Protein AF-A0A950AGM3-F1 (afdb_monomer_lite)

Secondary structure (DSSP, 8-state):
---HHHHHHHHHHHHHHHHTTT-EEEEE-SS-TTBEETHHHHHHHHHHHSTTSS-HHHHHB-SSPPPP-HHHHHHHHHHHTT-TTS----TTT-GGGSTT-EEESS--TT-EEEE--SSPEEEEEEEEETTEEEEEESS-GGGB-EEEEEEEEGGG-TTEEEESS--S-EEEEEEETTEEEEEEE-TTSEEEEEESSSSSPPEEEEEEEE-SSEEEEEEPPEE-TTS-EE--EEEEEESSP-SSSEEEEETTTTEEEEEEE--

Foldseek 3Di:
DDFPVQLLVQLLVLLVVQQPQQFQQLAAPPVGSQFGNVLVVQCLLCCQAPNPPDDSNLSTGNDDDDPQCQQSSLSSSSVRSPLVVWAHDDPPPGPCPIPLKDFDPDDARSKWQWAPDVVIFIFGFNHDDPQFTFTFTALDVSRGTDDSDDRDGLVRSVVHIIDSFDDPAAWKFKDWPPATWIKHADPVQKIKIWGPPDPVIDIFIWGWDCPSAWIKIKTQWDADPVRDIDHIWIKTWGPRADQFQTWIATPPVRTIMTMHGDD

Sequence (263 aa):
MASENWIRASIVSSALFETSKGVAASLPDPADPTKRKGWQRLLEYFHLAAPGLWSDDDITRFRGNIPDWCGIFALWTIKTGGVSWTGTWRMSRGIAAVSGMIPTTSPQPGDVACVAEDPQHMALVYAVTGNSILTIDGNSTNGGVTGPNGPKARTSFTAGFYTAFLSPVGTWNVQVGPWTWIYTFHKDGTAKWTDIRQPPTQSGGGKWDNTGDFLEISWDSWTDVRGDKHPGSQEQWDLPLKFSGQQGTLIGQGRIITASKLR

Radius of gyration: 22.31 Å; chains: 1; bounding box: 54×34×69 Å

pLDDT: mean 92.81, std 6.09, range [58.81, 98.62]

Structure (mmCIF, N/CA/C/O backbone):
data_AF-A0A950AGM3-F1
#
_entry.id   AF-A0A950AGM3-F1
#
loop_
_atom_site.group_PDB
_atom_site.id
_atom_site.type_symbol
_atom_site.label_atom_id
_atom_site.label_alt_id
_atom_site.label_comp_id
_atom_site.label_asym_id
_atom_site.label_entity_id
_atom_site.label_seq_id
_atom_site.pdbx_PDB_ins_code
_atom_site.Cartn_x
_atom_site.Cartn_y
_atom_site.Cartn_z
_atom_site.occupancy
_atom_site.B_iso_or_equiv
_atom_site.auth_seq_id
_atom_site.auth_comp_id
_atom_site.auth_asym_id
_atom_site.auth_atom_id
_atom_site.pdbx_PDB_model_num
ATOM 1 N N . MET A 1 1 ? 1.914 -13.220 12.715 1.00 58.81 1 MET A N 1
ATOM 2 C CA . MET A 1 1 ? 1.842 -12.570 11.386 1.00 58.81 1 MET A CA 1
ATOM 3 C C . MET A 1 1 ? 3.006 -11.602 11.269 1.00 58.81 1 MET A C 1
ATOM 5 O O . MET A 1 1 ? 3.576 -11.268 12.299 1.00 58.81 1 MET A O 1
ATOM 9 N N . ALA A 1 2 ? 3.416 -11.224 10.059 1.00 68.00 2 ALA A N 1
ATOM 10 C CA . ALA A 1 2 ? 4.461 -10.216 9.911 1.00 68.00 2 ALA A CA 1
ATOM 11 C C . ALA A 1 2 ? 3.907 -8.820 10.229 1.00 68.00 2 ALA A C 1
ATOM 13 O O . ALA A 1 2 ? 2.783 -8.513 9.838 1.00 68.00 2 ALA A O 1
ATOM 14 N N . SER A 1 3 ? 4.694 -8.000 10.922 1.00 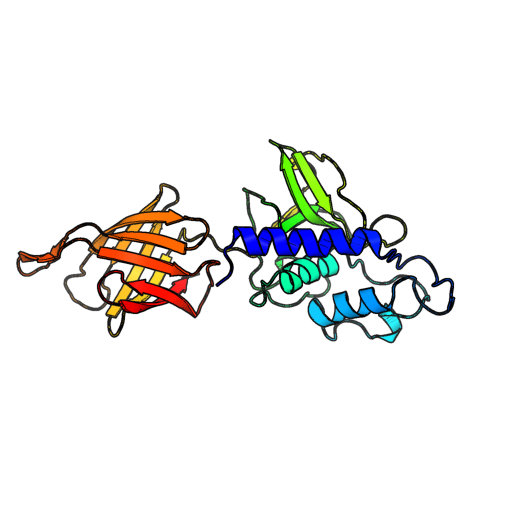81.81 3 SER A N 1
ATOM 15 C CA . SER A 1 3 ? 4.329 -6.631 11.294 1.00 81.81 3 SER A CA 1
ATOM 16 C C . SER A 1 3 ? 4.240 -5.707 10.079 1.00 81.81 3 SER A C 1
ATOM 18 O O . SER A 1 3 ? 4.833 -5.988 9.032 1.00 81.81 3 SER A O 1
ATOM 20 N N . GLU A 1 4 ? 3.538 -4.574 10.196 1.00 86.00 4 GLU A N 1
ATOM 21 C CA . GLU A 1 4 ? 3.445 -3.603 9.092 1.00 86.00 4 GLU A CA 1
ATOM 22 C C . GLU A 1 4 ? 4.839 -3.127 8.655 1.00 86.00 4 GLU A C 1
ATOM 24 O O . GLU A 1 4 ? 5.133 -3.069 7.460 1.00 86.00 4 GLU A O 1
ATOM 29 N N . ASN A 1 5 ? 5.726 -2.869 9.617 1.00 87.44 5 ASN A N 1
ATOM 30 C CA . ASN A 1 5 ? 7.105 -2.462 9.349 1.00 87.44 5 ASN A CA 1
ATOM 31 C C . ASN A 1 5 ? 7.879 -3.526 8.564 1.00 87.44 5 ASN A C 1
ATOM 33 O O . ASN A 1 5 ? 8.612 -3.189 7.632 1.00 87.44 5 ASN A O 1
ATOM 37 N N . TRP A 1 6 ? 7.691 -4.808 8.895 1.00 90.38 6 TRP A N 1
ATOM 38 C CA . TRP A 1 6 ? 8.305 -5.901 8.145 1.00 90.38 6 TRP A CA 1
ATOM 39 C C . TRP A 1 6 ? 7.767 -5.976 6.714 1.00 90.38 6 TRP A C 1
ATOM 41 O O . TRP A 1 6 ? 8.548 -6.112 5.776 1.00 90.38 6 TRP A O 1
ATOM 51 N N . ILE A 1 7 ? 6.452 -5.822 6.525 1.00 92.44 7 ILE A N 1
ATOM 52 C CA . ILE A 1 7 ? 5.827 -5.830 5.193 1.00 92.44 7 ILE A CA 1
ATOM 53 C C . ILE A 1 7 ? 6.365 -4.665 4.360 1.00 92.44 7 ILE A C 1
ATOM 55 O O . ILE A 1 7 ? 6.822 -4.875 3.241 1.00 92.44 7 ILE A O 1
ATOM 59 N N . ARG A 1 8 ? 6.400 -3.444 4.907 1.00 95.50 8 ARG A N 1
ATOM 60 C CA . ARG A 1 8 ? 6.979 -2.270 4.230 1.00 95.50 8 ARG A CA 1
ATOM 61 C C . ARG A 1 8 ? 8.437 -2.494 3.837 1.00 95.50 8 ARG A C 1
ATOM 63 O O . ARG A 1 8 ? 8.811 -2.217 2.698 1.00 95.50 8 ARG A O 1
ATOM 70 N N . ALA A 1 9 ? 9.244 -3.041 4.746 1.00 95.94 9 ALA A N 1
ATOM 71 C CA . ALA A 1 9 ? 10.630 -3.395 4.459 1.00 95.94 9 ALA A CA 1
ATOM 72 C C . ALA A 1 9 ? 10.729 -4.451 3.346 1.00 95.94 9 ALA A C 1
ATOM 74 O O . ALA A 1 9 ? 11.577 -4.326 2.465 1.00 95.94 9 ALA A O 1
ATOM 75 N N . SER A 1 10 ? 9.833 -5.443 3.334 1.00 97.44 10 SER A N 1
ATOM 76 C CA . SER A 1 10 ? 9.764 -6.454 2.278 1.00 97.44 10 SER A CA 1
ATOM 77 C C . SER A 1 10 ? 9.403 -5.842 0.923 1.00 97.44 10 SER A C 1
ATOM 79 O O . SER A 1 10 ? 10.062 -6.158 -0.062 1.00 97.44 10 SER A O 1
ATOM 81 N N . ILE A 1 11 ? 8.422 -4.932 0.862 1.00 98.38 11 ILE A N 1
ATOM 82 C CA . ILE A 1 11 ? 8.046 -4.209 -0.368 1.00 98.38 11 ILE A CA 1
ATOM 83 C C . ILE A 1 11 ? 9.261 -3.462 -0.936 1.00 98.38 11 ILE A C 1
ATOM 85 O O . ILE A 1 11 ? 9.586 -3.585 -2.119 1.00 98.38 11 ILE A O 1
ATOM 89 N N . VAL A 1 12 ? 9.957 -2.707 -0.081 1.00 98.38 12 VAL A N 1
ATOM 90 C CA . VAL A 1 12 ? 11.151 -1.946 -0.469 1.00 98.38 12 VAL A CA 1
ATOM 91 C C . VAL A 1 12 ? 12.290 -2.870 -0.900 1.00 98.38 12 VAL A C 1
ATOM 93 O O . VAL A 1 12 ? 12.945 -2.604 -1.908 1.00 98.38 12 VAL A O 1
ATOM 96 N N . SER A 1 13 ? 12.513 -3.970 -0.180 1.00 98.12 13 SER A N 1
ATOM 97 C CA . SER A 1 13 ? 13.549 -4.953 -0.500 1.00 98.12 13 SER A CA 1
ATOM 98 C C . SER A 1 13 ? 13.306 -5.615 -1.858 1.00 98.12 13 SER A C 1
ATOM 100 O O . SER A 1 13 ? 14.235 -5.696 -2.662 1.00 98.12 13 SER A O 1
ATOM 102 N N . SER A 1 14 ? 12.062 -6.004 -2.164 1.00 98.00 14 SER A N 1
ATOM 103 C CA . SER A 1 14 ? 11.696 -6.545 -3.477 1.00 98.00 14 SER A CA 1
ATOM 104 C C . SER A 1 14 ? 11.981 -5.546 -4.598 1.00 98.00 14 SER A C 1
ATOM 106 O O . SER A 1 14 ? 12.544 -5.919 -5.621 1.00 98.00 14 SER A O 1
ATOM 108 N N . ALA A 1 15 ? 11.663 -4.266 -4.397 1.00 98.19 15 ALA A N 1
ATOM 109 C CA . ALA A 1 15 ? 11.935 -3.227 -5.387 1.00 98.19 15 ALA A CA 1
ATOM 110 C C . ALA A 1 15 ? 13.436 -2.989 -5.600 1.00 98.19 15 ALA A C 1
ATOM 112 O O . ALA A 1 15 ? 13.895 -2.901 -6.738 1.00 98.19 15 ALA A O 1
ATOM 113 N N . LEU A 1 16 ? 14.206 -2.911 -4.509 1.00 98.00 16 LEU A N 1
ATOM 114 C CA . LEU A 1 16 ? 15.660 -2.757 -4.559 1.00 98.00 16 LEU A CA 1
ATOM 115 C C . LEU A 1 16 ? 16.328 -3.927 -5.273 1.00 98.00 16 LEU A C 1
ATOM 117 O O . LEU A 1 16 ? 17.263 -3.723 -6.038 1.00 98.00 16 LEU A O 1
ATOM 121 N N . PHE A 1 17 ? 15.859 -5.149 -5.039 1.00 97.56 17 PHE A N 1
ATOM 122 C CA . PHE A 1 17 ? 16.412 -6.327 -5.693 1.00 97.56 17 PHE A CA 1
ATOM 123 C C . PHE A 1 17 ? 16.311 -6.232 -7.222 1.00 97.56 17 PHE A C 1
ATOM 125 O O . PHE A 1 17 ? 17.262 -6.598 -7.919 1.00 97.56 17 PHE A O 1
ATOM 132 N N . GLU A 1 18 ? 15.218 -5.670 -7.747 1.00 97.62 18 GLU A N 1
ATOM 133 C CA . GLU A 1 18 ? 15.009 -5.515 -9.190 1.00 97.62 18 GLU A CA 1
ATOM 134 C C . GLU A 1 18 ? 15.931 -4.491 -9.857 1.00 97.62 18 GLU A C 1
ATOM 136 O O . GLU A 1 18 ? 16.227 -4.638 -11.045 1.00 97.62 18 GLU A O 1
ATOM 141 N N . THR A 1 19 ? 16.475 -3.514 -9.121 1.00 96.88 19 THR A N 1
ATOM 142 C CA . THR A 1 19 ? 17.440 -2.552 -9.695 1.00 96.88 19 THR A CA 1
ATOM 143 C C . THR A 1 19 ? 18.711 -3.256 -10.190 1.00 96.88 19 THR A C 1
ATOM 145 O O . THR A 1 19 ? 19.349 -2.810 -11.141 1.00 96.88 19 THR A O 1
ATOM 148 N N . SER A 1 20 ? 19.044 -4.412 -9.604 1.00 96.00 20 SER A N 1
ATOM 149 C CA . SER A 1 20 ? 20.199 -5.233 -9.987 1.00 96.00 20 SER A CA 1
ATOM 150 C C . SER A 1 20 ? 19.927 -6.220 -11.129 1.00 96.00 20 SER A C 1
ATOM 152 O O . SER A 1 20 ? 20.862 -6.820 -11.659 1.00 96.00 20 SER A O 1
ATOM 154 N N . LYS A 1 21 ? 18.662 -6.415 -11.531 1.00 95.69 21 LYS A N 1
ATOM 155 C CA . LYS A 1 21 ? 18.275 -7.437 -12.524 1.00 95.69 21 LYS A CA 1
ATOM 156 C C . LYS A 1 21 ? 18.442 -6.998 -13.970 1.00 95.69 21 LYS A C 1
ATOM 158 O O . LYS A 1 21 ? 18.320 -7.820 -14.873 1.00 95.69 21 LYS A O 1
ATOM 163 N N . GLY A 1 22 ? 18.746 -5.722 -14.197 1.00 93.12 22 GLY A N 1
ATOM 164 C CA . GLY A 1 22 ? 19.036 -5.204 -15.530 1.00 93.12 22 GLY A CA 1
ATOM 165 C C . GLY A 1 22 ? 17.837 -5.223 -16.479 1.00 93.12 22 GLY A C 1
ATOM 166 O O . GLY A 1 22 ? 18.047 -5.256 -17.692 1.00 93.12 22 GLY A O 1
ATOM 167 N N . VAL A 1 23 ? 16.608 -5.199 -15.948 1.00 96.94 23 VAL A N 1
ATOM 168 C CA . VAL A 1 23 ? 15.387 -5.006 -16.744 1.00 96.94 23 VAL A CA 1
ATOM 169 C C . VAL A 1 23 ? 15.497 -3.673 -17.479 1.00 96.94 23 VAL A C 1
ATOM 171 O O . VAL A 1 23 ? 15.775 -2.652 -16.852 1.00 96.94 23 VAL A O 1
ATOM 174 N N . ALA A 1 24 ? 15.303 -3.693 -18.797 1.00 96.44 24 ALA A N 1
ATOM 175 C CA . ALA A 1 24 ? 15.288 -2.507 -19.648 1.00 96.44 24 ALA A CA 1
ATOM 176 C C . ALA A 1 24 ? 14.391 -2.778 -20.862 1.00 96.44 24 ALA A C 1
ATOM 178 O O . ALA A 1 24 ? 14.845 -3.238 -21.908 1.00 96.44 24 ALA A O 1
ATOM 179 N N . ALA A 1 25 ? 13.095 -2.526 -20.705 1.00 96.19 25 ALA A N 1
ATOM 180 C CA . ALA A 1 25 ? 12.060 -2.858 -21.675 1.00 96.19 25 ALA A CA 1
ATOM 181 C C . ALA A 1 25 ? 12.244 -2.171 -23.037 1.00 96.19 25 ALA A C 1
ATOM 183 O O . ALA A 1 25 ? 11.755 -2.682 -24.049 1.00 96.19 25 ALA A O 1
ATOM 184 N N . SER A 1 26 ? 12.947 -1.037 -23.078 1.00 95.56 26 SER A N 1
ATOM 185 C CA . SER A 1 26 ? 13.241 -0.306 -24.315 1.00 95.56 26 SER A CA 1
ATOM 186 C C . SER A 1 26 ? 14.515 -0.786 -25.012 1.00 95.56 26 SER A C 1
ATOM 188 O O . SER A 1 26 ? 14.900 -0.206 -26.024 1.00 95.56 26 SER A O 1
ATOM 190 N N . LEU A 1 27 ? 15.167 -1.835 -24.503 1.00 96.19 27 LEU A N 1
ATOM 191 C CA . LEU A 1 27 ? 16.349 -2.442 -25.108 1.00 96.19 27 LEU A CA 1
ATOM 192 C C . LEU A 1 27 ? 16.070 -3.903 -25.498 1.00 96.19 27 LEU A C 1
ATOM 194 O O . LEU A 1 27 ? 15.350 -4.603 -24.777 1.00 96.19 27 LEU A O 1
ATOM 198 N N . PRO A 1 28 ? 16.660 -4.390 -26.604 1.00 97.31 28 PRO A N 1
ATOM 199 C CA . PRO A 1 28 ? 16.615 -5.804 -26.942 1.00 97.31 28 PRO A CA 1
ATOM 200 C C . PRO A 1 28 ? 17.445 -6.625 -25.947 1.00 97.31 28 PRO A C 1
ATOM 202 O O . PRO A 1 28 ? 18.447 -6.152 -25.400 1.00 97.31 28 PRO A O 1
ATOM 205 N N . ASP A 1 29 ? 17.037 -7.868 -25.717 1.00 97.75 29 ASP A N 1
ATOM 206 C CA . ASP A 1 29 ? 17.819 -8.829 -24.951 1.00 97.75 29 ASP A CA 1
ATOM 207 C C . ASP A 1 29 ? 19.081 -9.220 -25.745 1.00 97.75 29 ASP A C 1
ATOM 209 O O . ASP A 1 29 ? 18.991 -9.510 -26.940 1.00 97.75 29 ASP A O 1
ATOM 213 N N . PRO A 1 30 ? 20.275 -9.222 -25.126 1.00 96.94 30 PRO A N 1
ATOM 214 C CA . PRO A 1 30 ? 21.511 -9.538 -25.837 1.00 96.94 30 PRO A CA 1
ATOM 215 C C . PRO A 1 30 ? 21.589 -10.998 -26.307 1.00 96.94 30 PRO A C 1
ATOM 217 O O . PRO A 1 30 ? 22.309 -11.276 -27.263 1.00 96.94 30 PRO A O 1
ATOM 220 N N . ALA A 1 31 ? 20.883 -11.927 -25.650 1.00 97.38 31 ALA A N 1
ATOM 221 C CA . ALA A 1 31 ? 20.853 -13.336 -26.036 1.00 97.38 31 ALA A CA 1
ATOM 222 C C . ALA A 1 31 ? 19.762 -13.637 -27.078 1.00 97.38 31 ALA A C 1
ATOM 224 O O . ALA A 1 31 ? 19.903 -14.579 -27.856 1.00 97.38 31 ALA A O 1
ATOM 225 N N . ASP A 1 32 ? 18.692 -12.840 -27.106 1.00 97.56 32 ASP A N 1
ATOM 226 C CA . ASP A 1 32 ? 17.608 -12.947 -28.083 1.00 97.56 32 ASP A CA 1
ATOM 227 C C . ASP A 1 32 ? 17.070 -11.550 -28.443 1.00 97.56 32 ASP A C 1
ATOM 229 O O . ASP A 1 3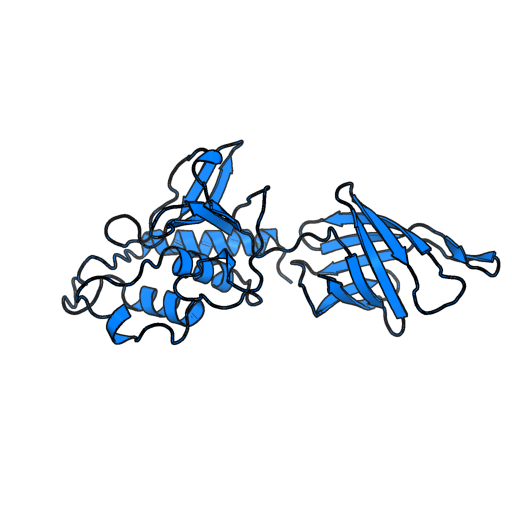2 ? 16.140 -11.056 -27.798 1.00 97.56 32 ASP A O 1
ATOM 233 N N . PRO A 1 33 ? 17.600 -10.908 -29.503 1.00 97.12 33 PRO A N 1
ATOM 234 C CA . PRO A 1 33 ? 17.205 -9.552 -29.881 1.00 97.12 33 PRO A CA 1
ATOM 235 C C . PRO A 1 33 ? 15.733 -9.392 -30.280 1.00 97.12 33 PRO A C 1
ATOM 237 O O . PRO A 1 33 ? 15.262 -8.267 -30.444 1.00 97.12 33 PRO A O 1
ATOM 240 N N . THR A 1 34 ? 14.993 -10.494 -30.448 1.00 97.31 34 THR A N 1
ATOM 241 C CA . THR A 1 34 ? 13.543 -10.455 -30.684 1.00 97.31 34 THR A CA 1
ATOM 242 C C . THR A 1 34 ? 12.744 -10.201 -29.403 1.00 97.31 34 THR A C 1
ATOM 244 O O . THR A 1 34 ? 11.547 -9.907 -29.472 1.00 97.31 34 THR A O 1
ATOM 247 N N . LYS A 1 35 ? 13.390 -10.276 -28.234 1.00 98.06 35 LYS A N 1
ATOM 248 C CA . LYS A 1 35 ? 12.797 -10.089 -26.908 1.00 98.06 35 LYS A CA 1
ATOM 249 C C . LYS A 1 35 ? 13.345 -8.852 -26.214 1.00 98.06 35 LYS A C 1
ATOM 251 O O . LYS A 1 35 ? 14.423 -8.364 -26.536 1.00 98.06 35 LYS A O 1
ATOM 256 N N . ARG A 1 36 ? 12.593 -8.337 -25.243 1.00 97.38 36 ARG A N 1
ATOM 257 C CA . ARG A 1 36 ? 13.016 -7.222 -24.386 1.00 97.38 36 ARG A CA 1
ATOM 258 C C . ARG A 1 36 ? 14.027 -7.697 -23.350 1.00 97.38 36 ARG A C 1
ATOM 260 O O . ARG A 1 36 ? 13.879 -8.785 -22.792 1.00 97.38 36 ARG A O 1
ATOM 267 N N . LYS A 1 37 ? 15.005 -6.859 -23.018 1.00 97.62 37 LYS A N 1
ATOM 268 C CA . LYS A 1 37 ? 15.957 -7.160 -21.948 1.00 97.62 37 LYS A CA 1
ATOM 269 C C . LYS A 1 37 ? 15.228 -7.285 -20.604 1.00 97.62 37 LYS A C 1
ATOM 271 O O . LYS A 1 37 ? 14.635 -6.322 -20.113 1.00 97.62 37 LYS A O 1
ATOM 276 N N . GLY A 1 38 ? 15.303 -8.470 -19.998 1.00 97.38 38 GLY A N 1
ATOM 277 C CA . GLY A 1 38 ? 14.609 -8.782 -18.743 1.00 97.38 38 GLY A CA 1
ATOM 278 C C . GLY A 1 38 ? 13.129 -9.150 -18.909 1.00 97.38 38 GLY A C 1
ATOM 279 O O . GLY A 1 38 ? 12.358 -8.998 -17.961 1.00 97.38 38 GLY A O 1
ATOM 280 N N . TRP A 1 39 ? 12.721 -9.635 -20.087 1.00 97.81 39 TRP A N 1
ATOM 281 C CA . TRP A 1 39 ? 11.334 -10.006 -20.391 1.00 97.81 39 TRP A CA 1
ATOM 282 C C . TRP A 1 39 ? 10.701 -10.986 -19.389 1.00 97.81 39 TRP A C 1
ATOM 284 O O . TRP A 1 39 ? 9.520 -10.837 -19.090 1.00 97.81 39 TRP A O 1
ATOM 294 N N . GLN A 1 40 ? 11.453 -11.935 -18.808 1.00 98.31 40 GLN A N 1
ATOM 295 C CA . GLN A 1 40 ? 10.894 -12.835 -17.787 1.00 98.31 40 GLN A CA 1
ATOM 296 C C . GLN A 1 40 ? 10.421 -12.067 -16.547 1.00 98.31 40 GLN A C 1
ATOM 298 O O . GLN A 1 40 ? 9.339 -12.332 -16.034 1.00 98.31 40 GLN A O 1
ATOM 303 N N . ARG A 1 41 ? 11.202 -11.076 -16.094 1.00 98.31 41 ARG A N 1
ATOM 304 C CA . ARG A 1 41 ? 10.816 -10.230 -14.954 1.00 98.31 41 ARG A CA 1
ATOM 305 C C . ARG A 1 41 ? 9.601 -9.374 -15.299 1.00 98.31 41 ARG A C 1
ATOM 307 O O . ARG A 1 41 ? 8.695 -9.258 -14.484 1.00 98.31 41 ARG A O 1
ATOM 314 N N . LEU A 1 42 ? 9.545 -8.828 -16.518 1.00 98.12 42 LEU A N 1
ATOM 315 C CA . LEU A 1 42 ? 8.371 -8.084 -16.987 1.00 98.12 42 LEU A CA 1
ATOM 316 C C . LEU A 1 42 ? 7.106 -8.955 -16.956 1.00 98.12 42 LEU A C 1
ATOM 318 O O . LEU A 1 42 ? 6.081 -8.497 -16.459 1.00 98.12 42 LEU A O 1
ATOM 322 N N . LEU A 1 43 ? 7.171 -10.214 -17.406 1.00 98.25 43 LEU A N 1
ATOM 323 C CA . LEU A 1 43 ? 6.038 -11.140 -17.293 1.00 98.25 43 LEU A CA 1
ATOM 324 C C . LEU A 1 43 ? 5.604 -11.327 -15.837 1.00 98.25 43 LEU A C 1
ATOM 326 O O . LEU A 1 43 ? 4.421 -11.200 -15.543 1.00 98.25 43 LEU A O 1
ATOM 330 N N . GLU A 1 44 ? 6.542 -11.532 -14.910 1.00 98.31 44 GLU A N 1
ATOM 331 C CA . GLU A 1 44 ? 6.216 -11.653 -13.483 1.00 98.31 44 GLU A CA 1
ATOM 332 C C . GLU A 1 44 ? 5.510 -10.405 -12.929 1.00 98.31 44 GLU A C 1
ATOM 334 O O . GLU A 1 44 ? 4.532 -10.524 -12.183 1.00 98.31 44 GLU A O 1
ATOM 339 N N . TYR A 1 45 ? 5.960 -9.206 -13.317 1.00 98.31 45 TYR A N 1
ATOM 340 C CA . TYR A 1 45 ? 5.322 -7.956 -12.899 1.00 98.31 45 TYR A CA 1
ATOM 341 C C . TYR A 1 45 ? 3.878 -7.891 -13.382 1.00 98.31 45 TYR A C 1
ATOM 343 O O . TYR A 1 45 ? 2.955 -7.656 -12.599 1.00 98.31 45 TYR A O 1
ATOM 351 N N . PHE A 1 46 ? 3.680 -8.125 -14.678 1.00 97.88 46 PHE A N 1
ATOM 352 C CA . PHE A 1 46 ? 2.384 -7.998 -15.324 1.00 97.88 46 PHE A CA 1
ATOM 353 C C . PHE A 1 46 ? 1.418 -9.101 -14.891 1.00 97.88 46 PHE A C 1
ATOM 355 O O . PHE A 1 46 ? 0.260 -8.806 -14.618 1.00 97.88 46 PHE A O 1
ATOM 362 N N . HIS A 1 47 ? 1.864 -10.348 -14.751 1.00 98.19 47 HIS A N 1
ATOM 363 C CA . HIS A 1 47 ? 1.003 -11.456 -14.328 1.00 98.19 47 HIS A CA 1
ATOM 364 C C . HIS A 1 47 ? 0.476 -11.277 -12.907 1.00 98.19 47 HIS A C 1
ATOM 366 O O . HIS A 1 47 ? -0.685 -11.585 -12.649 1.00 98.19 47 HIS A O 1
ATOM 372 N N . LEU A 1 48 ? 1.283 -10.740 -11.989 1.00 97.88 48 LEU A N 1
ATOM 373 C CA . LEU A 1 48 ? 0.844 -10.536 -10.608 1.00 97.88 48 LEU A CA 1
ATOM 374 C C . LEU A 1 48 ? 0.032 -9.245 -10.428 1.00 97.88 48 LEU A C 1
ATOM 376 O O . LEU A 1 48 ? -0.968 -9.229 -9.706 1.00 97.88 48 LEU A O 1
ATOM 380 N N . ALA A 1 49 ? 0.467 -8.141 -11.041 1.00 97.75 49 ALA A N 1
ATOM 381 C CA . ALA A 1 49 ? -0.143 -6.833 -10.820 1.00 97.75 49 ALA A CA 1
ATOM 382 C C . ALA A 1 49 ? -1.253 -6.501 -11.826 1.00 97.75 49 ALA A C 1
ATOM 384 O O . ALA A 1 49 ? -2.180 -5.775 -11.476 1.00 97.75 49 ALA A O 1
ATOM 385 N N . ALA A 1 50 ? -1.198 -7.031 -13.046 1.00 97.12 50 ALA A N 1
ATOM 386 C CA . ALA A 1 50 ? -2.073 -6.690 -14.167 1.00 97.12 50 ALA A CA 1
ATOM 387 C C . ALA A 1 50 ? -2.515 -7.924 -14.999 1.00 97.12 50 ALA A C 1
ATOM 389 O O . ALA A 1 50 ? -2.427 -7.890 -16.233 1.00 97.12 50 ALA A O 1
ATOM 390 N N . PRO A 1 51 ? -2.985 -9.018 -14.365 1.00 97.25 51 PRO A N 1
ATOM 391 C CA . PRO A 1 51 ? -3.253 -10.279 -15.052 1.00 97.25 51 PRO A CA 1
ATOM 392 C C . PRO A 1 51 ? -4.246 -10.108 -16.205 1.00 97.25 51 PRO A C 1
ATOM 394 O O . PRO A 1 51 ? -5.326 -9.541 -16.033 1.00 97.25 51 PRO A O 1
ATOM 397 N N . GLY A 1 52 ? -3.875 -10.624 -17.379 1.00 95.44 52 GLY A N 1
ATOM 398 C CA . GLY A 1 52 ? -4.733 -10.667 -18.566 1.00 95.44 52 GLY A CA 1
ATOM 399 C C . GLY A 1 52 ? -4.986 -9.321 -19.254 1.00 95.44 52 GLY A C 1
ATOM 400 O O . GLY A 1 52 ? -5.748 -9.284 -20.215 1.00 95.44 52 GLY A O 1
ATOM 401 N N . LEU A 1 53 ? -4.372 -8.220 -18.798 1.00 95.19 53 LEU A N 1
ATOM 402 C CA . LEU A 1 53 ? -4.527 -6.911 -19.447 1.00 95.19 53 LEU A CA 1
ATOM 403 C C . LEU A 1 53 ? -3.687 -6.768 -20.723 1.00 95.19 53 LEU A C 1
ATOM 405 O O . LEU A 1 53 ? -4.084 -6.037 -21.627 1.00 95.19 53 LEU A O 1
ATOM 409 N N . TRP A 1 54 ? -2.559 -7.472 -20.799 1.00 94.94 54 TRP A N 1
ATOM 410 C CA . TRP A 1 54 ? -1.678 -7.513 -21.965 1.00 94.94 54 TRP A CA 1
ATOM 411 C C . TRP A 1 54 ? -1.310 -8.953 -22.284 1.00 94.94 54 TRP A C 1
ATOM 413 O O . TRP A 1 54 ? -1.236 -9.789 -21.381 1.00 94.94 54 TRP A O 1
ATOM 423 N N . SER A 1 55 ? -1.093 -9.239 -23.567 1.00 95.75 55 SER A N 1
ATOM 424 C CA . SER A 1 55 ? -0.616 -10.553 -23.977 1.00 95.75 55 SER A CA 1
ATOM 425 C C . SER A 1 55 ? 0.860 -10.723 -23.613 1.00 95.75 55 SER A C 1
ATOM 427 O O . SER A 1 55 ? 1.637 -9.765 -23.651 1.00 95.75 55 SER A O 1
ATOM 429 N N . ASP A 1 56 ? 1.271 -11.956 -23.320 1.00 97.06 56 ASP A N 1
ATOM 430 C CA . ASP A 1 56 ? 2.680 -12.278 -23.065 1.00 97.06 56 ASP A CA 1
ATOM 431 C C . ASP A 1 56 ? 3.574 -11.889 -24.247 1.00 97.06 56 ASP A C 1
ATOM 433 O O . ASP A 1 56 ? 4.727 -11.509 -24.052 1.00 97.06 56 ASP A O 1
ATOM 437 N N . ASP A 1 57 ? 3.040 -11.941 -25.471 1.00 95.81 57 ASP A N 1
ATOM 438 C CA . ASP A 1 57 ? 3.751 -11.562 -26.690 1.00 95.81 57 ASP A CA 1
ATOM 439 C C . ASP A 1 57 ? 4.079 -10.061 -26.709 1.00 95.81 57 ASP A C 1
ATOM 441 O O . ASP A 1 57 ? 5.194 -9.685 -27.070 1.00 95.81 57 ASP A O 1
ATOM 445 N N . ASP A 1 58 ? 3.151 -9.208 -26.262 1.00 94.44 58 ASP A N 1
ATOM 446 C CA . ASP A 1 58 ? 3.357 -7.755 -26.187 1.00 94.44 58 ASP A CA 1
ATOM 447 C C . ASP A 1 58 ? 4.363 -7.378 -25.096 1.00 94.44 58 ASP A C 1
ATOM 449 O O . ASP A 1 58 ? 5.197 -6.491 -25.290 1.00 94.44 58 ASP A O 1
ATOM 453 N N . ILE A 1 59 ? 4.323 -8.091 -23.967 1.00 96.50 59 ILE A N 1
ATOM 454 C CA . ILE A 1 59 ? 5.259 -7.906 -22.853 1.00 96.50 59 ILE A CA 1
ATOM 455 C C . ILE A 1 59 ? 6.661 -8.400 -23.240 1.00 96.50 59 ILE A C 1
ATOM 457 O O . ILE A 1 59 ? 7.663 -7.766 -22.908 1.00 96.50 59 ILE A O 1
ATOM 461 N N . THR A 1 60 ? 6.745 -9.521 -23.959 1.00 97.12 60 THR A N 1
ATOM 462 C CA . THR A 1 60 ? 8.008 -10.220 -24.228 1.00 97.12 60 THR A CA 1
ATOM 463 C C . THR A 1 60 ? 8.747 -9.672 -25.439 1.00 97.12 60 THR A C 1
ATOM 465 O O . THR A 1 60 ? 9.966 -9.496 -25.378 1.00 97.12 60 THR A O 1
ATOM 468 N N . ARG A 1 61 ? 8.054 -9.435 -26.560 1.00 96.31 61 ARG A N 1
ATOM 469 C CA . ARG A 1 61 ? 8.721 -9.110 -27.825 1.00 96.31 61 ARG A CA 1
ATOM 470 C C . ARG A 1 61 ? 9.235 -7.684 -27.849 1.00 96.31 61 ARG A C 1
ATOM 472 O O . ARG A 1 61 ? 8.535 -6.737 -27.492 1.00 96.31 61 ARG A O 1
ATOM 479 N N . PHE A 1 62 ? 10.433 -7.522 -28.394 1.00 95.25 62 PHE A N 1
ATOM 480 C CA . PHE A 1 62 ? 10.993 -6.221 -28.720 1.00 95.25 62 PHE A CA 1
ATOM 481 C C . PHE A 1 62 ? 10.433 -5.726 -30.061 1.00 95.25 62 PHE A C 1
ATOM 483 O O . PHE A 1 62 ? 11.087 -5.758 -31.101 1.00 95.25 62 PHE A O 1
ATOM 490 N N . ARG A 1 63 ? 9.169 -5.295 -30.037 1.00 90.06 63 ARG A N 1
ATOM 491 C CA . ARG A 1 63 ? 8.509 -4.597 -31.146 1.00 90.06 63 ARG A CA 1
ATOM 492 C C . ARG A 1 63 ? 7.722 -3.412 -30.590 1.00 90.06 63 ARG A C 1
ATOM 494 O O . ARG A 1 63 ? 6.822 -3.594 -29.778 1.00 90.06 63 ARG A O 1
ATOM 501 N N . GLY A 1 64 ? 8.088 -2.197 -30.987 1.00 84.50 64 GLY A N 1
ATOM 502 C CA . GLY A 1 64 ? 7.438 -0.974 -30.506 1.00 84.50 64 GLY A CA 1
ATOM 503 C C . GLY A 1 64 ? 7.503 -0.773 -28.984 1.00 84.50 64 GLY A C 1
ATOM 504 O O . GLY A 1 64 ? 8.306 -1.396 -28.278 1.00 84.50 64 GLY A O 1
ATOM 505 N N . ASN A 1 65 ? 6.639 0.108 -28.484 1.00 83.62 65 ASN A N 1
ATOM 506 C CA . ASN A 1 65 ? 6.559 0.462 -27.068 1.00 83.62 65 ASN A CA 1
ATOM 507 C C . ASN A 1 65 ? 5.579 -0.458 -26.328 1.00 83.62 65 ASN A C 1
ATOM 509 O O . ASN A 1 65 ? 4.538 -0.820 -26.874 1.00 83.62 65 ASN A O 1
ATOM 513 N N . ILE A 1 66 ? 5.901 -0.804 -25.080 1.00 88.31 66 ILE A N 1
ATOM 514 C CA . ILE A 1 66 ? 4.919 -1.347 -24.129 1.00 88.31 66 ILE A CA 1
ATOM 515 C C . ILE A 1 66 ? 4.233 -0.195 -23.391 1.00 88.31 66 ILE A C 1
ATOM 517 O O . ILE A 1 66 ? 4.798 0.899 -23.345 1.00 88.31 66 ILE A O 1
ATOM 521 N N . PRO A 1 67 ? 3.032 -0.412 -22.822 1.00 86.25 67 PRO A N 1
ATOM 522 C CA . PRO A 1 67 ? 2.424 0.545 -21.896 1.00 86.25 67 PRO A CA 1
ATOM 523 C C . PRO A 1 67 ? 3.404 0.984 -20.806 1.00 86.25 67 PRO A C 1
ATOM 525 O O . PRO A 1 67 ? 4.227 0.184 -20.345 1.00 86.25 67 PRO A O 1
ATOM 528 N N . ASP A 1 68 ? 3.247 2.217 -20.326 1.00 90.25 68 ASP A N 1
ATOM 529 C CA . ASP A 1 68 ? 3.976 2.655 -19.145 1.00 90.25 68 ASP A CA 1
ATOM 530 C C . ASP A 1 68 ? 3.631 1.773 -17.950 1.00 90.25 68 ASP A C 1
ATOM 532 O O . ASP A 1 68 ? 2.485 1.678 -17.505 1.00 90.25 68 ASP A O 1
ATOM 536 N N . TRP A 1 69 ? 4.650 1.084 -17.447 1.00 95.56 69 TRP A N 1
ATOM 537 C CA . TRP A 1 69 ? 4.496 0.030 -16.448 1.00 95.56 69 TRP A CA 1
ATOM 538 C C . TRP A 1 69 ? 5.065 0.417 -15.081 1.00 95.56 69 TRP A C 1
ATOM 540 O O . TRP A 1 69 ? 5.155 -0.425 -14.191 1.00 95.56 69 TRP A O 1
ATOM 550 N N . CYS A 1 70 ? 5.396 1.694 -14.867 1.00 96.62 70 CYS A N 1
ATOM 551 C CA . CYS A 1 70 ? 5.904 2.199 -13.590 1.00 96.62 70 CYS A CA 1
ATOM 552 C C . CYS A 1 70 ? 4.927 1.928 -12.424 1.00 96.62 70 CYS A C 1
ATOM 554 O O . CYS A 1 70 ? 5.328 1.428 -11.371 1.00 96.62 70 CYS A O 1
ATOM 556 N N . GLY A 1 71 ? 3.621 2.121 -12.646 1.00 96.38 71 GLY A N 1
ATOM 557 C CA . GLY A 1 71 ? 2.574 1.774 -11.681 1.00 96.38 71 GLY A CA 1
ATOM 558 C C . GLY A 1 71 ? 2.328 0.268 -11.521 1.00 96.38 71 GLY A C 1
ATOM 559 O O . GLY A 1 71 ? 2.026 -0.184 -10.416 1.00 96.38 71 GLY A O 1
ATOM 560 N N . ILE A 1 72 ? 2.514 -0.522 -12.586 1.00 97.69 72 ILE A N 1
ATOM 561 C CA . ILE A 1 72 ? 2.433 -1.995 -12.537 1.00 97.69 72 ILE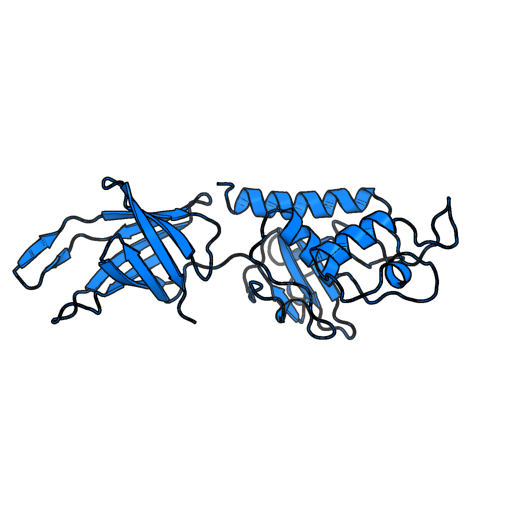 A CA 1
ATOM 562 C C . ILE A 1 72 ? 3.564 -2.543 -11.666 1.00 97.69 72 ILE A C 1
ATOM 564 O O . ILE A 1 72 ? 3.319 -3.381 -10.802 1.00 97.69 72 ILE A O 1
ATOM 568 N N . PHE A 1 73 ? 4.780 -2.021 -11.834 1.00 98.38 73 PHE A N 1
ATOM 569 C CA . PHE A 1 73 ? 5.926 -2.357 -10.997 1.00 98.38 73 PHE A CA 1
ATOM 570 C C . PHE A 1 73 ? 5.684 -2.016 -9.526 1.00 98.38 73 PHE A C 1
ATOM 572 O O . PHE A 1 73 ? 5.865 -2.876 -8.670 1.00 98.38 73 PHE A O 1
ATOM 579 N N . ALA A 1 74 ? 5.208 -0.803 -9.224 1.00 98.25 74 ALA A N 1
ATOM 580 C CA . ALA A 1 74 ? 4.899 -0.410 -7.849 1.00 98.25 74 ALA A CA 1
ATOM 581 C C . ALA A 1 74 ? 3.821 -1.307 -7.206 1.00 98.25 74 ALA A C 1
ATOM 583 O O . ALA A 1 74 ? 3.916 -1.662 -6.034 1.00 98.25 74 ALA A O 1
ATOM 584 N N . LEU A 1 75 ? 2.804 -1.727 -7.964 1.00 98.19 75 LEU A N 1
ATOM 585 C CA . LEU A 1 75 ? 1.800 -2.667 -7.461 1.00 98.19 75 LEU A CA 1
ATOM 586 C C . LEU A 1 75 ? 2.364 -4.092 -7.297 1.00 98.19 75 LEU A C 1
ATOM 588 O O . LEU A 1 75 ? 2.011 -4.782 -6.339 1.00 98.19 75 LEU A O 1
ATOM 592 N N . TRP A 1 76 ? 3.248 -4.533 -8.197 1.00 98.44 76 TRP A N 1
ATOM 593 C CA . TRP A 1 76 ? 3.942 -5.818 -8.084 1.00 98.44 76 TRP A CA 1
ATOM 594 C C . TRP A 1 76 ? 4.811 -5.879 -6.822 1.00 98.44 76 TRP A C 1
ATOM 596 O O . TRP A 1 76 ? 4.737 -6.875 -6.101 1.00 98.44 76 TRP A O 1
ATOM 606 N N . THR A 1 77 ? 5.574 -4.827 -6.500 1.00 98.38 77 THR A N 1
ATOM 607 C CA . THR A 1 77 ? 6.403 -4.793 -5.280 1.00 98.38 77 THR A CA 1
ATOM 608 C C . THR A 1 77 ? 5.538 -4.850 -4.023 1.00 98.38 77 THR A C 1
ATOM 610 O O . THR A 1 77 ? 5.844 -5.614 -3.110 1.00 98.38 77 THR A O 1
ATOM 613 N N . ILE A 1 78 ? 4.414 -4.120 -3.996 1.00 98.06 78 ILE A N 1
ATOM 614 C CA . ILE A 1 78 ? 3.433 -4.146 -2.898 1.00 98.06 78 ILE A CA 1
ATOM 615 C C . ILE A 1 78 ? 2.902 -5.567 -2.667 1.00 98.06 78 ILE A C 1
ATOM 617 O O . ILE A 1 78 ? 2.941 -6.079 -1.545 1.00 98.06 78 ILE A O 1
ATOM 621 N N . LYS A 1 79 ? 2.445 -6.237 -3.732 1.00 96.94 79 LYS A N 1
ATOM 622 C CA . LYS A 1 79 ? 1.929 -7.613 -3.651 1.00 96.94 79 LYS A CA 1
ATOM 623 C C . LYS A 1 79 ? 3.012 -8.608 -3.234 1.00 96.94 79 LYS A C 1
ATOM 625 O O . LYS A 1 79 ? 2.762 -9.440 -2.365 1.00 96.94 79 LYS A O 1
ATOM 630 N N . THR A 1 80 ? 4.209 -8.493 -3.806 1.00 97.62 80 THR A N 1
ATOM 631 C CA . THR A 1 80 ? 5.361 -9.359 -3.498 1.00 97.62 80 THR A CA 1
ATOM 632 C C . THR A 1 80 ? 5.821 -9.196 -2.050 1.00 97.62 80 THR A C 1
ATOM 634 O O . THR A 1 80 ? 6.187 -10.176 -1.410 1.00 97.62 80 THR A O 1
ATOM 637 N N . GLY A 1 81 ? 5.719 -7.986 -1.491 1.00 95.56 81 GLY A N 1
ATOM 638 C CA . GLY A 1 81 ? 6.023 -7.711 -0.087 1.00 95.56 81 GLY A CA 1
ATOM 639 C C . GLY A 1 81 ? 4.983 -8.218 0.919 1.00 95.56 81 GLY A C 1
ATOM 640 O O . GLY A 1 81 ? 5.161 -8.013 2.115 1.00 95.56 81 GLY A O 1
ATOM 641 N N . GLY A 1 82 ? 3.908 -8.877 0.466 1.00 91.81 82 GLY A N 1
ATOM 642 C CA . GLY A 1 82 ? 2.918 -9.536 1.328 1.00 91.81 82 GLY A CA 1
ATOM 643 C C . GLY A 1 82 ? 1.540 -8.871 1.371 1.00 91.81 82 GLY A C 1
ATOM 644 O O . GLY A 1 82 ? 0.649 -9.361 2.066 1.00 91.81 82 GLY A O 1
ATOM 645 N N . VAL A 1 83 ? 1.316 -7.792 0.616 1.00 91.56 83 VAL A N 1
ATOM 646 C CA . VAL A 1 83 ? 0.033 -7.066 0.582 1.00 91.56 83 VAL A CA 1
ATOM 647 C C . VAL A 1 83 ? -0.896 -7.650 -0.490 1.00 91.56 83 VAL A C 1
ATOM 649 O O . VAL A 1 83 ? -1.199 -7.035 -1.519 1.00 91.56 83 VAL A O 1
ATOM 652 N N . SER A 1 84 ? -1.369 -8.873 -0.251 1.00 88.81 84 SER A N 1
ATOM 653 C CA . SER A 1 84 ? -2.208 -9.620 -1.200 1.00 88.81 84 SER A CA 1
ATOM 654 C C . SER A 1 84 ? -3.656 -9.120 -1.305 1.00 88.81 84 SER A C 1
ATOM 656 O O . SER A 1 84 ? -4.331 -9.438 -2.281 1.00 88.81 84 SER A O 1
ATOM 658 N N . TRP A 1 85 ? -4.135 -8.314 -0.349 1.00 86.38 85 TRP A N 1
ATOM 659 C CA . TRP A 1 85 ? -5.506 -7.770 -0.340 1.00 86.38 85 TRP A CA 1
ATOM 660 C C . TRP A 1 85 ? -5.730 -6.607 -1.312 1.00 86.38 85 TRP A C 1
ATOM 662 O O . TRP A 1 85 ? -6.862 -6.149 -1.469 1.00 86.38 85 TRP A O 1
ATOM 672 N N . THR A 1 86 ? -4.678 -6.106 -1.960 1.00 92.25 86 THR A N 1
ATOM 673 C CA . THR A 1 86 ? -4.833 -5.115 -3.029 1.00 92.25 86 THR A CA 1
ATOM 674 C C . THR A 1 86 ? -5.437 -5.754 -4.277 1.00 92.25 86 THR A C 1
ATOM 676 O O . THR A 1 86 ? -5.157 -6.905 -4.621 1.00 92.25 86 THR A O 1
ATOM 679 N N . GLY A 1 87 ? -6.249 -4.988 -5.000 1.00 94.06 87 GLY A N 1
ATOM 680 C CA . GLY A 1 87 ? -6.768 -5.369 -6.309 1.00 94.06 87 GLY A CA 1
ATOM 681 C C . GLY A 1 87 ? -5.671 -5.448 -7.375 1.00 94.06 87 GLY A C 1
ATOM 682 O O . GLY A 1 87 ? -4.476 -5.419 -7.084 1.00 94.06 87 GLY A O 1
ATOM 683 N N . THR A 1 88 ? -6.080 -5.552 -8.633 1.00 96.75 88 THR A N 1
ATOM 684 C CA . THR A 1 88 ? -5.179 -5.523 -9.790 1.00 96.75 88 THR A CA 1
ATOM 685 C C . THR A 1 88 ? -5.211 -4.159 -10.471 1.00 96.75 88 THR A C 1
ATOM 687 O O . THR A 1 88 ? -6.133 -3.361 -10.273 1.00 96.75 88 THR A O 1
ATOM 690 N N . TRP A 1 89 ? -4.194 -3.898 -11.287 1.00 96.19 89 TRP A N 1
ATOM 691 C CA . TRP A 1 89 ? -4.099 -2.730 -12.146 1.00 96.19 89 TRP A CA 1
ATOM 692 C C . TRP A 1 89 ? -5.330 -2.600 -13.043 1.00 96.19 89 TRP A C 1
ATOM 694 O O . TRP A 1 89 ? -5.971 -3.588 -13.410 1.00 96.19 89 TRP A O 1
ATOM 704 N N . ARG A 1 90 ? -5.656 -1.361 -13.411 1.00 91.25 90 ARG A N 1
ATOM 705 C CA . ARG A 1 90 ? -6.747 -1.037 -14.330 1.00 91.25 90 ARG A CA 1
ATOM 706 C C . ARG A 1 90 ? -6.228 -0.064 -15.376 1.00 91.25 90 ARG A C 1
ATOM 708 O O . ARG A 1 90 ? -5.729 1.005 -15.023 1.00 91.25 90 ARG A O 1
ATOM 715 N N . MET A 1 91 ? -6.370 -0.429 -16.651 1.00 87.56 91 MET A N 1
ATOM 716 C CA . MET A 1 91 ? -5.945 0.422 -17.766 1.00 87.56 91 MET A CA 1
ATOM 717 C C . MET A 1 91 ? -6.526 1.835 -17.638 1.00 87.56 91 MET A C 1
ATOM 719 O O . MET A 1 91 ? -7.701 2.000 -17.299 1.00 87.56 91 MET A O 1
ATOM 723 N N . SER A 1 92 ? -5.681 2.839 -17.889 1.00 84.31 92 SER A N 1
ATOM 724 C CA . SER A 1 92 ? -6.035 4.267 -17.933 1.00 84.31 92 SER A CA 1
ATOM 725 C C . SER A 1 92 ? -6.626 4.858 -16.645 1.00 84.31 92 SER A C 1
ATOM 727 O O . SER A 1 92 ? -7.245 5.917 -16.694 1.00 84.31 92 SER A O 1
ATOM 729 N N . ARG A 1 93 ? -6.474 4.196 -15.487 1.00 86.75 93 ARG A N 1
ATOM 730 C CA . ARG A 1 93 ? -6.985 4.719 -14.202 1.00 86.75 93 ARG A CA 1
ATOM 731 C C . ARG A 1 93 ? -5.934 4.870 -13.099 1.00 86.75 93 ARG A C 1
ATOM 733 O O . ARG A 1 93 ? -6.247 5.421 -12.047 1.00 86.75 93 ARG A O 1
ATOM 740 N N . GLY A 1 94 ? -4.712 4.394 -13.335 1.00 90.62 94 GLY A N 1
ATOM 741 C CA . GLY A 1 94 ? -3.602 4.527 -12.395 1.00 90.62 94 GLY A CA 1
ATOM 742 C C . GLY A 1 94 ? -3.805 3.779 -11.071 1.00 90.62 94 GLY A C 1
ATOM 743 O O . GLY A 1 94 ? -4.750 3.005 -10.888 1.00 90.62 94 GLY A O 1
ATOM 744 N N . ILE A 1 95 ? -2.909 4.042 -10.116 1.00 94.69 95 ILE A N 1
ATOM 745 C CA . ILE A 1 95 ? -2.894 3.378 -8.803 1.00 94.69 95 ILE A CA 1
ATOM 746 C C . ILE A 1 95 ? -4.120 3.733 -7.946 1.00 94.69 95 ILE A C 1
ATOM 748 O O . ILE A 1 95 ? -4.579 2.916 -7.154 1.00 94.69 95 ILE A O 1
ATOM 752 N N . ALA A 1 96 ? -4.704 4.918 -8.155 1.00 93.62 96 ALA A N 1
ATOM 753 C CA . ALA A 1 96 ? -5.872 5.408 -7.421 1.00 93.62 96 ALA A CA 1
ATOM 754 C C . ALA A 1 96 ? -7.128 4.539 -7.612 1.00 93.62 96 ALA A C 1
ATOM 756 O O . ALA A 1 96 ? -8.036 4.551 -6.785 1.00 93.62 96 ALA A O 1
ATOM 757 N N . ALA A 1 97 ? -7.196 3.792 -8.716 1.00 93.38 97 ALA A N 1
ATOM 758 C CA . ALA A 1 97 ? -8.321 2.924 -9.051 1.00 93.38 97 ALA A CA 1
ATOM 759 C C . ALA A 1 97 ? -8.141 1.471 -8.587 1.00 93.38 97 ALA A C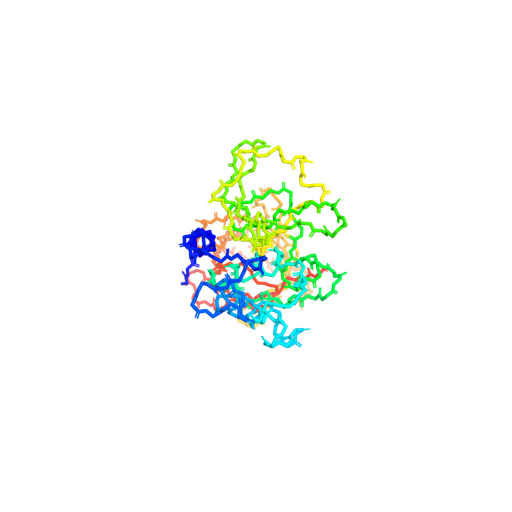 1
ATOM 761 O O . ALA A 1 97 ? -9.050 0.655 -8.792 1.00 93.38 97 ALA A O 1
ATOM 762 N N . VAL A 1 98 ? -6.983 1.134 -8.012 1.00 94.94 98 VAL A N 1
ATOM 763 C CA . VAL A 1 98 ? -6.684 -0.203 -7.499 1.00 94.94 98 VAL A CA 1
ATOM 764 C C . VAL A 1 98 ? -7.353 -0.363 -6.138 1.00 94.94 98 VAL A C 1
ATOM 766 O O . VAL A 1 98 ? -7.109 0.407 -5.213 1.00 94.94 98 VAL A O 1
ATOM 769 N N . SER A 1 99 ? -8.214 -1.375 -6.002 1.00 91.88 99 SER A N 1
ATOM 770 C CA . SER A 1 99 ? -8.874 -1.662 -4.722 1.00 91.88 99 SER A CA 1
ATOM 771 C C . SER A 1 99 ? -7.838 -1.878 -3.612 1.00 91.88 99 SER A C 1
ATOM 773 O O . SER A 1 99 ? -6.817 -2.523 -3.839 1.00 91.88 99 SER A O 1
ATOM 775 N N . GLY A 1 100 ? -8.077 -1.329 -2.422 1.00 89.56 100 GLY A N 1
ATOM 776 C CA . GLY A 1 100 ? -7.143 -1.413 -1.295 1.00 89.56 100 GLY A CA 1
ATOM 777 C C . GLY A 1 100 ? -6.023 -0.367 -1.299 1.00 89.56 100 GLY A C 1
ATOM 778 O O . GLY A 1 100 ? -5.400 -0.183 -0.259 1.00 89.56 100 GLY A O 1
ATOM 779 N N . MET A 1 101 ? -5.807 0.362 -2.400 1.00 94.62 101 MET A N 1
ATOM 780 C CA . MET A 1 101 ? -4.947 1.548 -2.402 1.00 94.62 101 MET A CA 1
ATOM 781 C C . MET A 1 101 ? -5.753 2.766 -1.950 1.00 94.62 101 MET A C 1
ATOM 783 O O . MET A 1 101 ? -6.846 3.019 -2.458 1.00 94.62 101 MET A O 1
ATOM 787 N N . ILE A 1 102 ? -5.219 3.532 -1.003 1.00 94.06 102 ILE A N 1
ATOM 788 C CA . ILE A 1 102 ? -5.868 4.729 -0.459 1.00 94.06 102 ILE A CA 1
ATOM 789 C C . ILE A 1 102 ? -4.919 5.932 -0.494 1.00 94.06 102 ILE A C 1
ATOM 791 O O . ILE A 1 102 ? -3.718 5.756 -0.280 1.00 94.06 102 ILE A O 1
ATOM 795 N N . PRO A 1 103 ? -5.416 7.158 -0.741 1.00 95.25 103 PRO A N 1
ATOM 796 C CA . PRO A 1 103 ? -4.590 8.358 -0.656 1.00 95.25 103 PRO A CA 1
ATOM 797 C C . PRO A 1 103 ? -3.998 8.549 0.747 1.00 95.25 103 PRO A C 1
ATOM 799 O O . PRO A 1 103 ? -4.679 8.318 1.748 1.00 95.25 103 PRO A O 1
ATOM 802 N N . THR A 1 104 ? -2.756 9.030 0.833 1.00 94.69 104 THR A N 1
ATOM 803 C CA . THR A 1 104 ? -2.101 9.378 2.103 1.00 94.69 104 THR A CA 1
ATOM 804 C C . THR A 1 104 ? -1.403 10.736 2.044 1.00 94.69 104 THR A C 1
ATOM 806 O O . THR A 1 104 ? -0.788 11.118 1.050 1.00 94.69 104 THR A O 1
ATOM 809 N N . THR A 1 105 ? -1.477 11.475 3.152 1.00 93.94 105 THR A N 1
ATOM 810 C CA . THR A 1 105 ? -0.717 12.712 3.391 1.00 93.94 105 THR A CA 1
ATOM 811 C C . THR A 1 105 ? 0.450 12.490 4.352 1.00 93.94 105 THR A C 1
ATOM 813 O O . THR A 1 105 ? 1.025 13.456 4.852 1.00 93.94 105 THR A O 1
ATOM 816 N N . SER A 1 106 ? 0.808 11.245 4.626 1.00 94.25 106 SER A N 1
ATOM 817 C CA . SER A 1 106 ? 1.948 10.882 5.463 1.00 94.25 106 SER A CA 1
ATOM 818 C C . SER A 1 106 ? 2.635 9.692 4.802 1.00 94.25 106 SER A C 1
ATOM 820 O O . SER A 1 106 ? 2.451 8.567 5.266 1.00 94.25 106 SER A O 1
ATOM 822 N N . PRO A 1 107 ? 3.317 9.908 3.659 1.00 96.56 107 PRO A N 1
ATOM 823 C CA . PRO A 1 107 ? 3.936 8.814 2.929 1.00 96.56 107 PRO A CA 1
ATOM 824 C C . PRO A 1 107 ? 5.007 8.140 3.786 1.00 96.56 107 PRO A C 1
ATOM 826 O O . PRO A 1 107 ? 5.710 8.797 4.554 1.00 96.56 107 PRO A O 1
ATOM 829 N N . GLN A 1 108 ? 5.132 6.833 3.620 1.00 97.00 108 GLN A N 1
ATOM 830 C CA . GLN A 1 108 ? 6.116 5.981 4.272 1.00 97.00 108 GLN A CA 1
ATOM 831 C C . GLN A 1 108 ? 6.814 5.089 3.236 1.00 97.00 108 GLN A C 1
ATOM 833 O O . GLN A 1 108 ? 6.289 4.897 2.135 1.00 97.00 108 GLN A O 1
ATOM 838 N N . PRO A 1 109 ? 7.982 4.507 3.564 1.00 98.12 109 PRO A N 1
ATOM 839 C CA . PRO A 1 109 ? 8.569 3.443 2.757 1.00 98.12 109 PRO A CA 1
ATOM 840 C C . PRO A 1 109 ? 7.541 2.354 2.407 1.00 98.12 109 PRO A C 1
ATOM 842 O O . PRO A 1 109 ? 6.744 1.930 3.252 1.00 98.12 109 PRO A O 1
ATOM 845 N N . GLY A 1 110 ? 7.539 1.931 1.143 1.00 98.00 110 GLY A N 1
ATOM 846 C CA . GLY A 1 110 ? 6.578 0.967 0.602 1.00 98.00 110 GLY A CA 1
ATOM 847 C C . GLY A 1 110 ? 5.272 1.571 0.062 1.00 98.00 110 GLY A C 1
ATOM 848 O O . GLY A 1 110 ? 4.485 0.841 -0.537 1.00 98.00 110 GLY A O 1
ATOM 849 N N . ASP A 1 111 ? 5.035 2.876 0.231 1.00 98.38 111 ASP A N 1
ATOM 850 C CA . ASP A 1 111 ? 3.926 3.584 -0.425 1.00 98.38 111 ASP A CA 1
ATOM 851 C C . ASP A 1 111 ? 4.258 3.922 -1.890 1.00 98.38 111 ASP A C 1
ATOM 853 O O . ASP A 1 111 ? 5.389 3.768 -2.346 1.00 98.38 111 ASP A O 1
ATOM 857 N N . VAL A 1 112 ? 3.281 4.425 -2.644 1.00 98.44 112 VAL A N 1
ATOM 858 C CA . VAL A 1 112 ? 3.440 4.857 -4.039 1.00 98.44 112 VAL A CA 1
ATOM 859 C C . VAL A 1 112 ? 3.381 6.375 -4.120 1.00 98.44 112 VAL A C 1
ATOM 861 O O . VAL A 1 112 ? 2.402 6.987 -3.695 1.00 98.44 112 VAL A O 1
ATOM 864 N N . ALA A 1 113 ? 4.402 6.988 -4.704 1.00 98.00 113 ALA A N 1
ATOM 865 C CA . ALA A 1 113 ? 4.440 8.407 -5.020 1.00 98.00 113 ALA A CA 1
ATOM 866 C C . ALA A 1 113 ? 4.036 8.623 -6.484 1.00 98.00 113 ALA A C 1
ATOM 868 O O . ALA A 1 113 ? 4.502 7.898 -7.363 1.00 98.00 113 ALA A O 1
ATOM 869 N N . CYS A 1 114 ? 3.162 9.594 -6.751 1.00 96.88 114 CYS A N 1
ATOM 870 C CA . CYS A 1 114 ? 2.580 9.811 -8.076 1.00 96.88 114 CYS A CA 1
ATOM 871 C C . CYS A 1 114 ? 2.816 11.242 -8.567 1.00 96.88 114 CYS A C 1
ATOM 873 O O . CYS A 1 114 ? 2.584 12.210 -7.840 1.00 96.88 114 CYS A O 1
ATOM 875 N N . VAL A 1 115 ? 3.197 11.384 -9.832 1.00 94.44 115 VAL A N 1
ATOM 876 C CA . VAL A 1 115 ? 3.304 12.676 -10.519 1.00 94.44 115 VAL A CA 1
ATOM 877 C C . VAL A 1 115 ? 2.146 12.796 -11.504 1.00 94.44 115 VAL A C 1
ATOM 879 O O . VAL A 1 115 ? 1.867 11.858 -12.246 1.00 94.44 115 VAL A O 1
ATOM 882 N N . ALA A 1 116 ? 1.437 13.925 -11.480 1.00 85.44 116 ALA A N 1
ATOM 883 C CA . ALA A 1 116 ? 0.382 14.245 -12.437 1.00 85.44 116 ALA A CA 1
ATOM 884 C C . ALA A 1 116 ? 1.010 14.653 -13.782 1.00 85.44 116 ALA A C 1
ATOM 886 O O . ALA A 1 116 ? 1.105 15.835 -14.098 1.00 85.44 116 ALA A O 1
ATOM 887 N N . GLU A 1 117 ? 1.485 13.664 -14.530 1.00 82.69 117 GLU A N 1
ATOM 888 C CA . GLU A 1 117 ? 1.919 13.777 -15.926 1.00 82.69 117 GLU A CA 1
ATOM 889 C C . GLU A 1 117 ? 0.932 13.017 -16.827 1.00 82.69 117 GLU A C 1
ATOM 891 O O . GLU A 1 117 ? 0.111 12.238 -16.332 1.00 82.69 117 GLU A O 1
ATOM 896 N N . ASP A 1 118 ? 0.985 13.262 -18.137 1.00 74.94 118 ASP A N 1
ATOM 897 C CA . ASP A 1 118 ? 0.315 12.425 -19.137 1.00 74.94 118 ASP A CA 1
ATOM 898 C C . ASP A 1 118 ? 1.390 11.785 -20.027 1.00 74.94 118 ASP A C 1
ATOM 900 O O . ASP A 1 118 ? 2.005 12.495 -20.831 1.00 74.94 118 ASP A O 1
ATOM 904 N N . PRO A 1 119 ? 1.681 10.483 -19.863 1.00 78.06 119 PRO A N 1
ATOM 905 C CA . PRO A 1 119 ? 1.065 9.528 -18.933 1.00 78.06 119 PRO A CA 1
ATOM 906 C C . PRO A 1 119 ? 1.522 9.714 -17.473 1.00 78.06 119 PRO A C 1
ATOM 908 O O . PRO A 1 119 ? 2.614 10.206 -17.196 1.00 78.06 119 PRO A O 1
ATOM 911 N N . GLN A 1 120 ? 0.682 9.300 -16.516 1.00 85.94 120 GLN A N 1
ATOM 912 C CA . GLN A 1 120 ? 0.959 9.462 -15.084 1.00 85.94 120 GLN A CA 1
ATOM 913 C C . GLN A 1 120 ? 2.165 8.613 -14.658 1.00 85.94 120 GLN A C 1
ATOM 915 O O . GLN A 1 120 ? 2.139 7.393 -14.820 1.00 85.94 120 GLN A O 1
ATOM 920 N N . HIS A 1 121 ? 3.184 9.227 -14.045 1.00 94.44 121 HIS A N 1
ATOM 921 C CA . HIS A 1 121 ? 4.324 8.489 -13.490 1.00 94.44 121 HIS A CA 1
ATOM 922 C C . HIS A 1 121 ? 4.080 8.079 -12.035 1.00 94.44 121 HIS A C 1
ATOM 924 O O . HIS A 1 121 ? 3.626 8.880 -11.210 1.00 94.44 121 HIS A O 1
ATOM 930 N N . MET A 1 122 ? 4.430 6.837 -11.701 1.00 96.00 122 MET A N 1
ATOM 931 C CA . MET A 1 122 ? 4.398 6.309 -10.340 1.00 96.00 122 MET A CA 1
ATOM 932 C C . MET A 1 122 ? 5.743 5.708 -9.968 1.00 96.00 122 MET A C 1
ATOM 934 O O . MET A 1 122 ? 6.363 4.996 -10.753 1.00 96.00 122 MET A O 1
ATOM 938 N N . ALA A 1 123 ? 6.153 5.922 -8.727 1.00 97.56 123 ALA A N 1
ATOM 939 C CA . ALA A 1 123 ? 7.348 5.310 -8.180 1.00 97.56 123 ALA A CA 1
ATOM 940 C C . ALA A 1 123 ? 7.085 4.804 -6.763 1.00 97.56 123 ALA A C 1
ATOM 942 O O . ALA A 1 123 ? 6.254 5.352 -6.036 1.00 97.56 123 ALA A O 1
ATOM 943 N N . LEU A 1 124 ? 7.797 3.757 -6.357 1.00 98.50 124 LEU A N 1
ATOM 944 C CA . LEU A 1 124 ? 7.741 3.274 -4.984 1.00 98.50 124 LEU A CA 1
ATOM 945 C C . LEU A 1 124 ? 8.516 4.238 -4.081 1.00 98.50 124 LEU A C 1
ATOM 947 O O . LEU A 1 124 ? 9.650 4.591 -4.392 1.00 98.50 124 LEU A O 1
ATOM 951 N N . VAL A 1 125 ? 7.945 4.631 -2.947 1.00 98.62 125 VAL A N 1
ATOM 952 C CA . VAL A 1 125 ? 8.645 5.378 -1.899 1.00 98.62 125 VAL A CA 1
ATOM 953 C C . VAL A 1 125 ? 9.671 4.455 -1.245 1.00 98.62 125 VAL A C 1
ATOM 955 O O . VAL A 1 125 ? 9.321 3.483 -0.578 1.00 98.62 125 VAL A O 1
ATOM 958 N N . TYR A 1 126 ? 10.949 4.778 -1.426 1.00 98.31 126 TYR A N 1
ATOM 959 C CA . TYR A 1 126 ? 12.068 4.100 -0.779 1.00 98.31 126 TYR A CA 1
ATOM 960 C C . TYR A 1 126 ? 12.295 4.638 0.635 1.00 98.31 126 TYR A C 1
ATOM 962 O O . TYR A 1 126 ? 12.388 3.873 1.591 1.00 98.31 126 TYR A O 1
ATOM 970 N N . ALA A 1 127 ? 12.368 5.964 0.767 1.00 97.88 127 ALA A N 1
ATOM 971 C CA . ALA A 1 127 ? 12.618 6.638 2.034 1.00 97.88 127 ALA A CA 1
ATOM 972 C C . ALA A 1 127 ? 11.967 8.023 2.066 1.00 97.88 127 ALA A C 1
ATOM 974 O O . ALA A 1 127 ? 11.798 8.671 1.029 1.00 97.88 127 ALA A O 1
ATOM 975 N N . VAL A 1 128 ? 11.649 8.486 3.276 1.00 97.31 128 VAL A N 1
ATOM 976 C CA . VAL A 1 128 ? 11.173 9.845 3.549 1.00 97.31 128 VAL A CA 1
ATOM 977 C C . VAL A 1 128 ? 12.154 10.517 4.502 1.00 97.31 128 VAL A C 1
ATOM 979 O O . VAL A 1 128 ? 12.354 10.051 5.620 1.00 97.31 128 VAL A O 1
ATOM 982 N N . THR A 1 129 ? 12.755 11.619 4.060 1.00 94.56 129 THR A N 1
ATOM 983 C CA . THR A 1 129 ? 13.753 12.378 4.824 1.00 94.56 129 THR A CA 1
ATOM 984 C C . THR A 1 129 ? 13.287 13.824 4.943 1.00 94.56 129 THR A C 1
ATOM 986 O O . THR A 1 129 ? 13.467 14.633 4.029 1.00 94.56 129 THR A O 1
ATOM 989 N N . GLY A 1 130 ? 12.637 14.155 6.061 1.00 93.12 130 GLY A N 1
ATOM 990 C CA . GLY A 1 130 ? 11.990 15.456 6.242 1.00 93.12 130 GLY A CA 1
ATOM 991 C C . GLY A 1 130 ? 10.921 15.691 5.170 1.00 93.12 130 GLY A C 1
ATOM 992 O O . GLY A 1 130 ? 9.972 14.921 5.057 1.00 93.12 130 GLY A O 1
ATOM 993 N N . ASN A 1 131 ? 11.089 16.740 4.359 1.00 94.88 131 ASN A N 1
ATOM 994 C CA . ASN A 1 131 ? 10.188 17.045 3.240 1.00 94.88 131 ASN A CA 1
ATOM 995 C C . ASN A 1 131 ? 10.672 16.491 1.883 1.00 94.88 131 ASN A C 1
ATOM 997 O O . ASN A 1 131 ? 10.228 16.953 0.830 1.00 94.88 131 ASN A O 1
ATOM 1001 N N . SER A 1 132 ? 11.603 15.537 1.900 1.00 96.94 132 SER A N 1
ATOM 1002 C CA . SER A 1 132 ? 12.146 14.903 0.698 1.00 96.94 132 SER A CA 1
ATOM 1003 C C . SER A 1 132 ? 11.787 13.425 0.622 1.00 96.94 132 SER A C 1
ATOM 1005 O O . SER A 1 132 ? 11.715 12.742 1.641 1.00 96.94 132 SER A O 1
ATOM 1007 N N . ILE A 1 133 ? 11.603 12.930 -0.598 1.00 98.12 133 ILE A N 1
ATOM 1008 C CA . ILE A 1 133 ? 11.262 11.542 -0.909 1.00 98.12 133 ILE A CA 1
ATOM 1009 C C . ILE A 1 133 ? 12.353 10.962 -1.808 1.00 98.12 133 ILE A C 1
ATOM 1011 O O . ILE A 1 133 ? 12.752 11.587 -2.795 1.00 98.12 133 ILE A O 1
ATOM 1015 N N . LEU A 1 134 ? 12.821 9.764 -1.472 1.00 98.31 134 LEU A N 1
ATOM 1016 C CA . LEU A 1 134 ? 13.611 8.923 -2.365 1.00 98.31 134 LEU A CA 1
ATOM 1017 C C . LEU A 1 134 ? 12.698 7.845 -2.948 1.00 98.31 134 LEU A C 1
ATOM 1019 O O . LEU A 1 134 ? 11.841 7.321 -2.232 1.00 98.31 134 LEU A O 1
ATOM 1023 N N . THR A 1 135 ? 12.884 7.498 -4.219 1.00 98.44 135 THR A N 1
ATOM 1024 C CA . THR A 1 135 ? 12.005 6.561 -4.932 1.00 98.44 135 THR A CA 1
ATOM 1025 C C . THR A 1 135 ? 12.751 5.429 -5.623 1.00 98.44 135 THR A C 1
ATOM 1027 O O . THR A 1 135 ? 13.933 5.550 -5.916 1.00 98.44 135 THR A O 1
ATOM 1030 N N . ILE A 1 136 ? 12.067 4.321 -5.892 1.00 98.44 136 ILE A N 1
ATOM 1031 C CA . ILE A 1 136 ? 12.504 3.302 -6.851 1.00 98.44 136 ILE A CA 1
ATOM 1032 C C . ILE A 1 136 ? 11.479 3.300 -7.980 1.00 98.44 136 ILE A C 1
ATOM 1034 O O . ILE A 1 136 ? 10.275 3.169 -7.744 1.00 98.44 136 ILE A O 1
ATOM 1038 N N . ASP A 1 137 ? 11.958 3.481 -9.199 1.00 97.44 137 ASP A N 1
ATOM 1039 C CA . ASP A 1 137 ? 11.143 3.767 -10.367 1.00 97.44 137 ASP A CA 1
ATOM 1040 C C . ASP A 1 137 ? 11.183 2.556 -11.304 1.00 97.44 137 ASP A C 1
ATOM 1042 O O . ASP A 1 137 ? 12.255 2.100 -11.699 1.00 97.44 137 ASP A O 1
ATOM 1046 N N . GLY A 1 138 ? 10.013 2.035 -11.674 1.00 96.38 138 GLY A N 1
ATOM 1047 C CA . GLY A 1 138 ? 9.878 1.152 -12.833 1.00 96.38 138 GLY A CA 1
ATOM 1048 C C . GLY A 1 138 ? 9.718 1.978 -14.108 1.00 96.38 138 GLY A C 1
ATOM 1049 O O . GLY A 1 138 ? 9.323 3.140 -14.041 1.00 96.38 138 GLY A O 1
ATOM 1050 N N . ASN A 1 139 ? 9.989 1.378 -15.266 1.00 94.69 139 ASN A N 1
ATOM 1051 C CA . ASN A 1 139 ? 9.865 2.023 -16.577 1.00 94.69 139 ASN A CA 1
ATOM 1052 C C . ASN A 1 139 ? 10.540 3.407 -16.685 1.00 94.69 139 ASN A C 1
ATOM 1054 O O . ASN A 1 139 ? 10.001 4.326 -17.293 1.00 94.69 139 ASN A O 1
ATOM 1058 N N . SER A 1 140 ? 11.702 3.575 -16.056 1.00 90.75 140 SER A N 1
ATOM 1059 C CA . SER A 1 140 ? 12.445 4.835 -16.081 1.00 90.75 140 SER A CA 1
ATOM 1060 C C . SER A 1 140 ? 13.405 4.858 -17.284 1.00 90.75 140 SER A C 1
ATOM 1062 O O . SER A 1 140 ? 13.040 4.445 -18.384 1.00 90.75 140 SER A O 1
ATOM 1064 N N . THR A 1 141 ? 14.648 5.311 -17.111 1.00 90.31 141 THR A N 1
ATOM 1065 C CA . THR A 1 141 ? 15.677 5.331 -18.164 1.00 90.31 141 THR A CA 1
ATOM 1066 C C . THR A 1 141 ? 15.765 3.993 -18.906 1.00 90.31 141 THR A C 1
ATOM 1068 O O . THR A 1 141 ? 15.936 2.944 -18.287 1.00 90.31 141 THR A O 1
ATOM 1071 N N . ASN A 1 142 ? 15.657 4.035 -20.240 1.00 92.31 142 ASN A N 1
ATOM 1072 C CA . ASN A 1 142 ? 15.623 2.862 -21.128 1.00 92.31 142 ASN A CA 1
ATOM 1073 C C . ASN A 1 142 ? 14.515 1.840 -20.798 1.00 92.31 142 ASN A C 1
ATOM 1075 O O . ASN A 1 142 ? 14.655 0.647 -21.082 1.00 92.31 142 ASN A O 1
ATOM 1079 N N . GLY A 1 143 ? 13.424 2.299 -20.179 1.00 93.62 143 GLY A N 1
ATOM 1080 C CA . GLY A 1 143 ? 12.357 1.439 -19.690 1.00 93.62 143 GLY A CA 1
ATOM 1081 C C . GLY A 1 143 ? 12.877 0.469 -18.636 1.00 93.62 143 GLY A C 1
ATOM 1082 O O . GLY A 1 143 ? 12.556 -0.709 -18.703 1.00 93.62 143 GLY A O 1
ATOM 1083 N N . GLY A 1 144 ? 13.766 0.905 -17.742 1.00 96.31 144 GLY A N 1
ATOM 1084 C CA . GLY A 1 144 ? 14.365 0.050 -16.716 1.00 96.31 144 GLY A CA 1
ATOM 1085 C C . GLY A 1 144 ? 13.818 0.272 -15.311 1.00 96.31 144 GLY A C 1
ATOM 1086 O O . GLY A 1 144 ? 13.059 1.211 -15.069 1.00 96.31 144 GLY A O 1
ATOM 1087 N N . VAL A 1 145 ? 14.227 -0.597 -14.383 1.00 97.62 145 VAL A N 1
ATOM 1088 C CA . VAL A 1 145 ? 14.052 -0.368 -12.940 1.00 97.62 145 VAL A CA 1
ATOM 1089 C C . VAL A 1 145 ? 15.268 0.395 -12.419 1.00 97.62 145 VAL A C 1
ATOM 1091 O O . VAL A 1 145 ? 16.396 -0.074 -12.564 1.00 97.62 145 VAL A O 1
ATOM 1094 N N . THR A 1 146 ? 15.060 1.565 -11.820 1.00 97.12 146 THR A N 1
ATOM 1095 C CA . THR A 1 146 ? 16.137 2.425 -11.312 1.00 97.12 146 THR A CA 1
ATOM 1096 C C . THR A 1 146 ? 15.881 2.854 -9.873 1.00 97.12 146 THR A C 1
ATOM 1098 O O . THR A 1 146 ? 14.742 2.940 -9.420 1.00 97.12 146 THR A O 1
ATOM 1101 N N . GLY A 1 147 ? 16.958 3.150 -9.150 1.00 94.06 147 GLY A N 1
ATOM 1102 C CA . GLY A 1 147 ? 16.908 3.776 -7.835 1.00 94.06 147 GLY A CA 1
ATOM 1103 C C . GLY A 1 147 ? 17.810 3.109 -6.791 1.00 94.06 147 GLY A C 1
ATOM 1104 O O . GLY A 1 147 ? 18.488 2.127 -7.103 1.00 94.06 147 GLY A O 1
ATOM 1105 N N . PRO A 1 148 ? 17.823 3.630 -5.549 1.00 96.19 148 PRO A N 1
ATOM 1106 C CA . PRO A 1 148 ? 17.041 4.781 -5.089 1.00 96.19 148 PRO A CA 1
ATOM 1107 C C . PRO A 1 148 ? 17.365 6.088 -5.834 1.00 96.19 148 PRO A C 1
ATOM 1109 O O . PRO A 1 148 ? 18.523 6.464 -5.969 1.00 96.19 148 PRO A O 1
ATOM 1112 N N . ASN A 1 149 ? 16.335 6.776 -6.319 1.00 94.69 149 ASN A N 1
ATOM 1113 C CA . ASN A 1 149 ? 16.396 8.050 -7.028 1.00 94.69 149 ASN A CA 1
ATOM 1114 C C . ASN A 1 149 ? 16.000 9.196 -6.084 1.00 94.69 149 ASN A C 1
ATOM 1116 O O . ASN A 1 149 ? 15.123 9.030 -5.235 1.00 94.69 149 ASN A O 1
ATOM 1120 N N . GLY A 1 150 ? 16.587 10.382 -6.259 1.00 86.94 150 GLY A N 1
ATOM 1121 C CA . GLY A 1 150 ? 16.305 11.568 -5.438 1.00 86.94 150 GLY A CA 1
ATOM 1122 C C . GLY A 1 150 ? 17.504 12.018 -4.591 1.00 86.94 150 GLY A C 1
ATOM 1123 O O . GLY A 1 150 ? 18.633 11.649 -4.913 1.00 86.94 150 GLY A O 1
ATOM 1124 N N . PRO A 1 151 ? 17.286 12.820 -3.527 1.00 92.44 151 PRO A N 1
ATOM 1125 C CA . PRO A 1 151 ? 15.991 13.230 -2.966 1.00 92.44 151 PRO A CA 1
ATOM 1126 C C . PRO A 1 151 ? 15.195 14.189 -3.869 1.00 92.44 151 PRO A C 1
ATOM 1128 O O . PRO A 1 151 ? 15.750 15.135 -4.421 1.00 92.44 151 PRO A O 1
ATOM 1131 N N . LYS A 1 152 ? 13.879 13.974 -3.985 1.00 96.00 152 LYS A N 1
ATOM 1132 C CA . LYS A 1 152 ? 12.926 14.904 -4.622 1.00 96.00 152 LYS A CA 1
ATOM 1133 C C . LYS A 1 152 ? 12.077 15.587 -3.554 1.00 96.00 152 LYS A C 1
ATOM 1135 O O . LYS A 1 152 ? 11.727 14.956 -2.556 1.00 96.00 152 LYS A O 1
ATOM 1140 N N . ALA A 1 153 ? 11.708 16.849 -3.762 1.00 96.88 153 ALA A N 1
ATOM 1141 C CA . ALA A 1 153 ? 10.794 17.533 -2.855 1.00 96.88 153 ALA A CA 1
ATOM 1142 C C . ALA A 1 153 ? 9.435 16.820 -2.835 1.00 96.88 153 ALA A C 1
ATOM 1144 O O . ALA A 1 153 ? 8.935 16.370 -3.865 1.00 96.88 153 ALA A O 1
ATOM 1145 N N . ARG A 1 154 ? 8.793 16.756 -1.667 1.00 96.06 154 ARG A N 1
ATOM 1146 C CA . ARG A 1 154 ? 7.467 16.146 -1.521 1.00 96.06 154 ARG A CA 1
ATOM 1147 C C . ARG A 1 154 ? 6.414 16.768 -2.448 1.00 96.06 154 ARG A C 1
ATOM 1149 O O . ARG A 1 154 ? 5.510 16.074 -2.900 1.00 96.06 154 ARG A O 1
ATOM 1156 N N . THR A 1 155 ? 6.551 18.056 -2.751 1.00 96.19 155 THR A N 1
ATOM 1157 C CA . THR A 1 155 ? 5.683 18.805 -3.672 1.00 96.19 155 THR A CA 1
ATOM 1158 C C . THR A 1 155 ? 5.872 18.430 -5.144 1.00 96.19 155 THR A C 1
ATOM 1160 O O . THR A 1 155 ? 5.011 18.758 -5.953 1.00 96.19 155 THR A O 1
ATOM 1163 N N . SER A 1 156 ? 6.946 17.719 -5.506 1.00 96.31 156 SER A N 1
ATOM 1164 C CA . SER A 1 156 ? 7.160 17.215 -6.870 1.00 96.31 156 SER A CA 1
ATOM 1165 C C . SER A 1 156 ? 6.213 16.065 -7.238 1.00 96.31 156 SER A C 1
ATOM 1167 O O . SER A 1 156 ? 6.053 15.765 -8.415 1.00 96.31 156 SER A O 1
ATOM 1169 N N . PHE A 1 157 ? 5.560 15.433 -6.258 1.00 96.50 157 PHE A N 1
ATOM 1170 C CA . PHE A 1 157 ? 4.576 14.367 -6.474 1.00 96.50 157 PHE A CA 1
ATOM 1171 C C . PHE A 1 157 ? 3.173 14.963 -6.549 1.00 96.50 157 PHE A C 1
ATOM 1173 O O . PHE A 1 157 ? 2.371 14.878 -5.617 1.00 96.50 157 PHE A O 1
ATOM 1180 N N . THR A 1 158 ? 2.905 15.636 -7.665 1.00 96.31 158 THR A N 1
ATOM 1181 C CA . THR A 1 158 ? 1.717 16.476 -7.876 1.00 96.31 158 THR A CA 1
ATOM 1182 C C . THR A 1 158 ? 0.394 15.706 -7.892 1.00 96.31 158 THR A C 1
ATOM 1184 O O . THR A 1 158 ? -0.646 16.303 -7.630 1.00 96.31 158 THR A O 1
ATOM 1187 N N . ALA A 1 159 ? 0.413 14.388 -8.129 1.00 94.81 159 ALA A N 1
ATOM 1188 C CA . ALA A 1 159 ? -0.769 13.527 -8.009 1.00 94.81 159 ALA A CA 1
ATOM 1189 C C . ALA A 1 159 ? -0.924 12.889 -6.613 1.00 94.81 159 ALA A C 1
ATOM 1191 O O . ALA A 1 159 ? -1.871 12.136 -6.376 1.00 94.81 159 ALA A O 1
ATOM 1192 N N . GLY A 1 160 ? -0.009 13.187 -5.687 1.00 96.62 160 GLY A N 1
ATOM 1193 C CA . GLY A 1 160 ? -0.050 12.739 -4.301 1.00 96.62 160 GLY A CA 1
ATOM 1194 C C . GLY A 1 160 ? 0.617 11.386 -4.056 1.00 96.62 160 GLY A C 1
ATOM 1195 O O . GLY A 1 160 ? 1.474 10.928 -4.814 1.00 96.62 160 GLY A O 1
ATOM 1196 N N . PHE A 1 161 ? 0.229 10.761 -2.945 1.00 98.00 161 PHE A N 1
ATOM 1197 C CA . PHE A 1 161 ? 0.773 9.492 -2.473 1.00 98.00 161 PHE A CA 1
ATOM 1198 C C . PHE A 1 161 ? -0.358 8.515 -2.172 1.00 98.00 161 PHE A C 1
ATOM 1200 O O . PHE A 1 161 ? -1.430 8.926 -1.722 1.00 98.00 161 PHE A O 1
ATOM 1207 N N . TYR A 1 162 ? -0.100 7.226 -2.371 1.00 97.56 162 TYR A N 1
ATOM 1208 C CA . TYR A 1 162 ? -1.049 6.150 -2.113 1.00 97.56 162 TYR A CA 1
ATOM 1209 C C . TYR A 1 162 ? -0.403 5.068 -1.260 1.00 97.56 162 TYR A C 1
ATOM 1211 O O . TYR A 1 162 ? 0.737 4.683 -1.497 1.00 97.56 162 TYR A O 1
ATOM 1219 N N . THR A 1 163 ? -1.145 4.551 -0.292 1.00 96.56 163 THR A N 1
ATOM 1220 C CA . THR A 1 163 ? -0.707 3.477 0.597 1.00 96.56 163 THR A CA 1
ATOM 1221 C C . THR A 1 163 ? -1.659 2.291 0.501 1.00 96.56 163 THR A C 1
ATOM 1223 O O . THR A 1 163 ? -2.840 2.464 0.203 1.00 96.56 163 THR A O 1
ATOM 1226 N N . ALA A 1 164 ? -1.147 1.087 0.750 1.00 94.31 164 ALA A N 1
ATOM 1227 C CA . ALA A 1 164 ? -1.958 -0.126 0.862 1.00 94.31 164 ALA A CA 1
ATOM 1228 C C . ALA A 1 164 ? -2.341 -0.461 2.318 1.00 94.31 164 ALA A C 1
ATOM 1230 O O . ALA A 1 164 ? -2.949 -1.503 2.582 1.00 94.31 164 ALA A O 1
ATOM 1231 N N . PHE A 1 165 ? -1.953 0.403 3.261 1.00 91.50 165 PHE A N 1
ATOM 1232 C CA . PHE A 1 165 ? -2.085 0.191 4.698 1.00 91.50 165 PHE A CA 1
ATOM 1233 C C . PHE A 1 165 ? -3.187 1.082 5.264 1.00 91.50 165 PHE A C 1
ATOM 1235 O O . PHE A 1 165 ? -3.179 2.304 5.098 1.00 91.50 165 PHE A O 1
ATOM 1242 N N . LEU A 1 166 ? -4.168 0.464 5.919 1.00 86.88 166 LEU A N 1
ATOM 1243 C CA . LEU A 1 166 ? -5.309 1.182 6.468 1.00 86.88 166 LEU A CA 1
ATOM 1244 C C . LEU A 1 166 ? -4.965 1.860 7.789 1.00 86.88 166 LEU A C 1
ATOM 1246 O O . LEU A 1 166 ? -4.413 1.250 8.697 1.00 86.88 166 LEU A O 1
ATOM 1250 N N . SER A 1 167 ? -5.414 3.105 7.934 1.00 85.88 167 SER A N 1
ATOM 1251 C CA . SER A 1 167 ? -5.469 3.751 9.243 1.00 85.88 167 SER A CA 1
ATOM 1252 C C . SER A 1 167 ? -6.623 3.170 10.077 1.00 85.88 167 SER A C 1
ATOM 1254 O O . SER A 1 167 ? -7.721 2.992 9.525 1.00 85.88 167 SER A O 1
ATOM 1256 N N . PRO A 1 168 ? -6.441 2.942 11.393 1.00 89.44 168 PRO A N 1
ATOM 1257 C CA . PRO A 1 168 ? -7.541 2.589 12.292 1.00 89.44 168 PRO A CA 1
ATOM 1258 C C . PRO A 1 168 ? -8.590 3.700 12.375 1.00 89.44 168 PRO A C 1
ATOM 1260 O O . PRO A 1 168 ? -9.766 3.411 12.560 1.00 89.44 168 PRO A O 1
ATOM 1263 N N . VAL A 1 169 ? -8.199 4.962 12.162 1.00 92.12 169 VAL A N 1
ATOM 1264 C CA . VAL A 1 169 ? -9.083 6.130 12.269 1.00 92.12 169 VAL A CA 1
ATOM 1265 C C . VAL A 1 169 ? -10.330 5.973 11.397 1.00 92.12 169 VAL A C 1
ATOM 1267 O O . VAL A 1 169 ? -10.239 5.647 10.207 1.00 92.12 169 VAL A O 1
ATOM 1270 N N . GLY A 1 170 ? -11.490 6.250 11.988 1.00 92.75 170 GLY A N 1
ATOM 1271 C CA . GLY A 1 170 ? -12.806 6.084 11.378 1.00 92.75 170 GLY A CA 1
ATOM 1272 C C . GLY A 1 170 ? -13.681 5.103 12.152 1.00 92.75 170 GLY A C 1
ATOM 1273 O O . GLY A 1 170 ? -13.366 4.726 13.281 1.00 92.75 170 GLY A O 1
ATOM 1274 N N . THR A 1 171 ? -14.792 4.711 11.537 1.00 95.25 171 THR A N 1
ATOM 1275 C CA . THR A 1 171 ? -15.808 3.871 12.175 1.00 95.25 171 THR A CA 1
ATOM 1276 C C . THR A 1 171 ? -15.722 2.428 11.689 1.00 95.25 171 THR A C 1
ATOM 1278 O O . THR A 1 171 ? -15.512 2.163 10.506 1.00 95.25 171 THR A O 1
ATOM 1281 N N . TRP A 1 172 ? -15.898 1.487 12.609 1.00 95.69 172 TRP A N 1
ATOM 1282 C CA . TRP A 1 172 ? -15.795 0.054 12.381 1.00 95.69 172 TRP A CA 1
ATOM 1283 C C . TRP A 1 172 ? -17.004 -0.660 12.968 1.00 95.69 172 TRP A C 1
ATOM 1285 O O . TRP A 1 172 ? -17.433 -0.363 14.080 1.00 95.69 172 TRP A O 1
ATOM 1295 N N . ASN A 1 173 ? -17.523 -1.626 12.223 1.00 94.44 173 ASN A N 1
ATOM 1296 C CA . ASN A 1 173 ? -18.438 -2.628 12.742 1.00 94.44 173 ASN A CA 1
ATOM 1297 C C . ASN A 1 173 ? -17.607 -3.789 13.293 1.00 94.44 173 ASN A C 1
ATOM 1299 O O . ASN A 1 173 ? -16.835 -4.395 12.544 1.00 94.44 173 ASN A O 1
ATOM 1303 N N . VAL A 1 174 ? -17.737 -4.064 14.587 1.00 94.50 174 VAL A N 1
ATOM 1304 C CA . VAL A 1 174 ? -16.874 -4.992 15.321 1.00 94.50 174 VAL A CA 1
ATOM 1305 C C . VAL A 1 174 ? -17.711 -6.063 15.989 1.00 94.50 174 VAL A C 1
ATOM 1307 O O . VAL A 1 174 ? -18.629 -5.768 16.748 1.00 94.50 174 VAL A O 1
ATOM 1310 N N . GLN A 1 175 ? -17.378 -7.320 15.730 1.00 92.38 175 GLN A N 1
ATOM 1311 C CA . GLN A 1 175 ? -17.980 -8.478 16.363 1.00 92.38 175 GLN A CA 1
ATOM 1312 C C . GLN A 1 175 ? -17.019 -9.093 17.373 1.00 92.38 175 GLN A C 1
ATOM 1314 O O . GLN A 1 175 ? -15.875 -9.402 17.043 1.00 92.38 175 GLN A O 1
ATOM 1319 N N . VAL A 1 176 ? -17.510 -9.314 18.592 1.00 89.69 176 VAL A N 1
ATOM 1320 C CA . VAL A 1 176 ? -16.765 -9.950 19.686 1.00 89.69 176 VAL A CA 1
ATOM 1321 C C . VAL A 1 176 ? -17.588 -11.134 20.185 1.00 89.69 176 VAL A C 1
ATOM 1323 O O . VAL A 1 176 ? -18.523 -10.977 20.973 1.00 89.69 176 VAL A O 1
ATOM 1326 N N . GLY A 1 177 ? -17.297 -12.336 19.684 1.00 85.25 177 GLY A N 1
ATOM 1327 C CA . GLY A 1 177 ? -18.189 -13.487 19.865 1.00 85.25 177 GLY A CA 1
ATOM 1328 C C . GLY A 1 177 ? -19.595 -13.201 19.299 1.00 85.25 177 GLY A C 1
ATOM 1329 O O . GLY A 1 177 ? -19.699 -12.827 18.134 1.00 85.25 177 GLY A O 1
ATOM 1330 N N . PRO A 1 178 ? -20.686 -13.342 20.082 1.00 85.44 178 PRO A N 1
ATOM 1331 C CA . PRO A 1 178 ? -22.040 -13.031 19.611 1.00 85.44 178 PRO A CA 1
ATOM 1332 C C . PRO A 1 178 ? -22.354 -11.524 19.615 1.00 85.44 178 PRO A C 1
ATOM 1334 O O . PRO A 1 178 ? -23.426 -11.113 19.157 1.00 85.44 178 PRO A O 1
ATOM 1337 N N . TRP A 1 179 ? -21.463 -10.694 20.167 1.00 86.69 179 TRP A N 1
ATOM 1338 C CA . TRP A 1 179 ? -21.671 -9.260 20.360 1.00 86.69 179 TRP A CA 1
ATOM 1339 C C . TRP A 1 179 ? -21.281 -8.458 19.111 1.00 86.69 179 TRP A C 1
ATOM 1341 O O . TRP A 1 179 ? -20.506 -8.927 18.286 1.00 86.69 179 TRP A O 1
ATOM 1351 N N . THR A 1 180 ? -21.855 -7.270 18.936 1.00 91.19 180 THR A N 1
ATOM 1352 C CA . THR A 1 180 ? -21.692 -6.430 17.745 1.00 91.19 180 THR A CA 1
ATOM 1353 C C . THR A 1 180 ? -21.743 -4.998 18.213 1.00 91.19 180 THR A C 1
ATOM 1355 O O . THR A 1 180 ? -22.716 -4.593 18.847 1.00 91.19 180 THR A O 1
ATOM 1358 N N . TRP A 1 181 ? -20.693 -4.269 17.888 1.00 93.75 181 TRP A N 1
ATOM 1359 C CA . TRP A 1 181 ? -20.407 -2.942 18.384 1.00 93.75 181 TRP A CA 1
ATOM 1360 C C . TRP A 1 181 ? -20.028 -2.041 17.223 1.00 93.75 181 TRP A C 1
ATOM 1362 O O . TRP A 1 181 ? -19.515 -2.493 16.197 1.00 93.75 181 TRP A O 1
ATOM 1372 N N . ILE A 1 182 ? -20.239 -0.747 17.414 1.00 95.81 182 ILE A N 1
ATOM 1373 C CA . ILE A 1 182 ? -19.700 0.278 16.531 1.00 95.81 182 ILE A CA 1
ATOM 1374 C C . ILE A 1 182 ? -18.530 0.936 17.239 1.00 95.81 182 ILE A C 1
ATOM 1376 O O . ILE A 1 182 ? -18.733 1.606 18.248 1.00 95.81 182 ILE A O 1
ATOM 1380 N N . TYR A 1 183 ? -17.317 0.746 16.723 1.00 96.81 183 TYR A N 1
ATOM 1381 C CA . TYR A 1 183 ? -16.119 1.414 17.229 1.00 96.81 183 TYR A CA 1
ATOM 1382 C C . TYR A 1 183 ? -15.811 2.638 16.374 1.00 96.81 183 TYR A C 1
ATOM 1384 O O . TYR A 1 183 ? -15.961 2.599 15.156 1.00 96.81 183 TYR A O 1
ATOM 1392 N N . THR A 1 184 ? -15.370 3.729 16.991 1.00 97.00 184 THR A N 1
ATOM 1393 C CA . THR A 1 184 ? -14.872 4.922 16.299 1.00 97.00 184 THR A CA 1
ATOM 1394 C C . THR A 1 184 ? -13.505 5.285 16.851 1.00 97.00 184 THR A C 1
ATOM 1396 O O . THR A 1 184 ? -13.388 5.613 18.028 1.00 97.00 184 THR A O 1
ATOM 1399 N N . PHE A 1 185 ? -12.483 5.242 15.999 1.00 96.19 185 PHE A N 1
ATOM 1400 C CA . PHE A 1 185 ? -11.116 5.630 16.342 1.00 96.19 185 PHE A CA 1
ATOM 1401 C C . PHE A 1 185 ? -10.824 7.044 15.842 1.00 96.19 185 PHE A C 1
ATOM 1403 O O . PHE A 1 185 ? -11.097 7.383 14.685 1.00 96.19 185 PHE A O 1
ATOM 1410 N N . HIS A 1 186 ? -10.235 7.862 16.704 1.00 95.00 186 HIS A N 1
ATOM 1411 C CA . HIS A 1 186 ? -9.893 9.253 16.436 1.00 95.00 186 HIS A CA 1
ATOM 1412 C C . HIS A 1 186 ? -8.382 9.428 16.255 1.00 95.00 186 HIS A C 1
ATOM 1414 O O . HIS A 1 186 ? -7.587 8.644 16.765 1.00 95.00 186 HIS A O 1
ATOM 1420 N N . LYS A 1 187 ? -7.973 10.471 15.519 1.00 91.94 187 LYS A N 1
ATOM 1421 C CA . LYS A 1 187 ? -6.554 10.748 15.211 1.00 91.94 187 LYS A CA 1
ATOM 1422 C C . LYS A 1 187 ? -5.698 11.058 16.442 1.00 91.94 187 LYS A C 1
ATOM 1424 O O . LYS A 1 187 ? -4.484 10.946 16.361 1.00 91.94 187 LYS A O 1
ATOM 1429 N N . ASP A 1 188 ? -6.322 11.477 17.535 1.00 93.69 188 ASP A N 1
ATOM 1430 C CA . ASP A 1 188 ? -5.669 11.817 18.801 1.00 93.69 188 ASP A CA 1
ATOM 1431 C C . ASP A 1 188 ? -5.389 10.590 19.690 1.00 93.69 188 ASP A C 1
ATOM 1433 O O . ASP A 1 188 ? -4.997 10.748 20.843 1.00 93.69 188 ASP A O 1
ATOM 1437 N N . GLY A 1 189 ? -5.604 9.376 19.172 1.00 95.19 189 GLY A N 1
ATOM 1438 C CA . GLY A 1 189 ? -5.414 8.134 19.920 1.00 95.19 189 GLY A CA 1
ATOM 1439 C C . GLY A 1 189 ? -6.609 7.751 20.793 1.00 95.19 189 GLY A C 1
ATOM 1440 O O . GLY A 1 189 ? -6.545 6.751 21.500 1.00 95.19 189 GLY A O 1
ATOM 1441 N N . THR A 1 190 ? -7.717 8.501 20.767 1.00 97.81 190 THR A N 1
ATOM 1442 C CA . THR A 1 190 ? -8.937 8.110 21.490 1.00 97.81 190 THR A CA 1
ATOM 1443 C C . THR A 1 190 ? -9.823 7.173 20.670 1.00 97.81 190 THR A C 1
ATOM 1445 O O . THR A 1 190 ? -9.819 7.187 19.434 1.00 97.81 190 THR A O 1
ATOM 1448 N N . ALA A 1 191 ? -10.592 6.337 21.365 1.00 97.56 191 ALA A N 1
ATOM 1449 C CA . ALA A 1 191 ? -11.560 5.419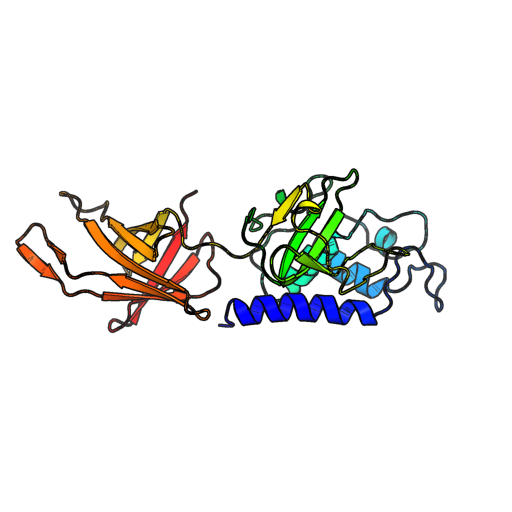 20.785 1.00 97.56 191 ALA A CA 1
ATOM 1450 C C . ALA A 1 191 ? -12.903 5.516 21.520 1.00 97.56 191 ALA A C 1
ATOM 1452 O O . ALA A 1 191 ? -12.959 5.799 22.717 1.00 97.56 191 ALA A O 1
ATOM 1453 N N . LYS A 1 192 ? -13.995 5.258 20.804 1.00 97.38 192 LYS A N 1
ATOM 1454 C CA . LYS A 1 192 ? -15.346 5.140 21.363 1.00 97.38 192 LYS A CA 1
ATOM 1455 C C . LYS A 1 192 ? -16.000 3.865 20.875 1.00 97.38 192 LYS A C 1
ATOM 1457 O O . LYS A 1 192 ? -15.751 3.461 19.741 1.00 97.38 192 LYS A O 1
ATOM 1462 N N . TRP A 1 193 ? -16.882 3.291 21.681 1.00 96.12 193 TRP A N 1
ATOM 1463 C CA . TRP A 1 193 ? -17.740 2.187 21.264 1.00 96.12 193 TRP A CA 1
ATOM 1464 C C . TRP A 1 193 ? -19.211 2.480 21.541 1.00 96.12 193 TRP A C 1
ATOM 1466 O O . TRP A 1 193 ? -19.560 3.309 22.386 1.00 96.12 193 TRP A O 1
ATOM 1476 N N . THR A 1 194 ? -20.094 1.808 20.811 1.00 94.38 194 THR A N 1
ATOM 1477 C CA . THR A 1 194 ? -21.545 1.889 21.001 1.00 94.38 194 THR A CA 1
ATOM 1478 C C . THR A 1 194 ? -22.196 0.527 20.751 1.00 94.38 194 THR A C 1
ATOM 1480 O O . THR A 1 194 ? -21.922 -0.101 19.725 1.00 94.38 194 THR A O 1
ATOM 1483 N N . ASP A 1 195 ? -23.056 0.077 21.672 1.00 90.06 195 ASP A N 1
ATOM 1484 C CA . ASP A 1 195 ? -23.945 -1.076 21.474 1.00 90.06 195 ASP A CA 1
ATOM 1485 C C . ASP A 1 195 ? -25.221 -0.626 20.765 1.00 90.06 195 ASP A C 1
ATOM 1487 O O . ASP A 1 195 ? -26.055 0.083 21.330 1.00 90.06 195 ASP A O 1
ATOM 1491 N N . ILE A 1 196 ? -25.395 -1.056 19.520 1.00 82.62 196 ILE A N 1
ATOM 1492 C CA . ILE A 1 196 ? -26.573 -0.706 18.719 1.00 82.62 196 ILE A CA 1
ATOM 1493 C C . ILE A 1 196 ? -27.767 -1.644 18.947 1.00 82.62 196 ILE A C 1
ATOM 1495 O O . ILE A 1 196 ? -28.841 -1.388 18.407 1.00 82.62 196 ILE A O 1
ATOM 1499 N N . ARG A 1 197 ? -27.606 -2.743 19.697 1.00 80.25 197 ARG A N 1
ATOM 1500 C CA . ARG A 1 197 ? -28.633 -3.790 19.833 1.00 80.25 197 ARG A CA 1
ATOM 1501 C C . ARG A 1 197 ? -29.398 -3.760 21.148 1.00 80.25 197 ARG A C 1
ATOM 1503 O O . ARG A 1 197 ? -30.467 -4.363 21.206 1.00 80.25 197 ARG A O 1
ATOM 1510 N N . GLN A 1 198 ? -28.907 -3.071 22.174 1.00 72.31 198 GLN A N 1
ATOM 1511 C CA . GLN A 1 198 ? -29.604 -2.953 23.455 1.00 72.31 198 GLN A CA 1
ATOM 1512 C C . GLN A 1 198 ? -30.074 -1.518 23.710 1.00 72.31 198 GLN A C 1
ATOM 1514 O O . GLN A 1 198 ? -29.243 -0.639 23.922 1.00 72.31 198 GLN A O 1
ATOM 1519 N N . PRO A 1 199 ? -31.393 -1.253 23.718 1.00 72.69 199 PRO A N 1
ATOM 1520 C CA . PRO A 1 199 ? -31.944 -0.030 24.285 1.00 72.69 199 PRO A CA 1
ATOM 1521 C C . PRO A 1 199 ? -31.966 -0.109 25.830 1.00 72.69 199 PRO A C 1
ATOM 1523 O O . PRO A 1 199 ? -32.416 -1.124 26.363 1.00 72.69 199 PRO A O 1
ATOM 1526 N N . PRO A 1 200 ? -31.567 0.949 26.561 1.00 76.81 200 PRO A N 1
ATOM 1527 C CA . PRO A 1 200 ? -30.967 2.163 26.027 1.00 76.81 200 PRO A CA 1
ATOM 1528 C C . PRO A 1 200 ? -29.522 1.907 25.583 1.00 76.81 200 PRO A C 1
ATOM 1530 O O . PRO A 1 200 ? -28.783 1.175 26.238 1.00 76.81 200 PRO A O 1
ATOM 1533 N N . THR A 1 201 ? -29.152 2.525 24.458 1.00 83.00 201 THR A N 1
ATOM 1534 C CA . THR A 1 201 ? -27.839 2.400 23.818 1.00 83.00 201 THR A CA 1
ATOM 1535 C C . THR A 1 201 ? -26.722 2.600 24.833 1.00 83.00 201 THR A C 1
ATOM 1537 O O . THR A 1 201 ? -26.626 3.655 25.461 1.00 83.00 201 THR A O 1
ATOM 1540 N N . GLN A 1 202 ? -25.868 1.592 24.976 1.00 88.25 202 GLN A N 1
ATOM 1541 C CA . GLN A 1 202 ? -24.685 1.675 25.823 1.00 88.25 202 GLN A CA 1
ATOM 1542 C C . GLN A 1 202 ? -23.514 2.217 25.010 1.00 88.25 202 GLN A C 1
ATOM 1544 O O . GLN A 1 202 ? -23.370 1.914 23.824 1.00 88.25 202 GLN A O 1
ATOM 1549 N N . SER A 1 203 ? -22.669 3.019 25.646 1.00 93.88 203 SER A N 1
ATOM 1550 C CA . SER A 1 203 ? -21.476 3.574 25.016 1.00 93.88 203 SER A CA 1
ATOM 1551 C C . SER A 1 203 ? -20.360 3.742 26.028 1.00 93.88 203 SER A C 1
ATOM 1553 O O . SER A 1 203 ? -20.623 3.983 27.206 1.00 93.88 203 SER A O 1
ATOM 1555 N N . GLY A 1 204 ? -19.126 3.713 25.544 1.00 95.06 204 GLY A N 1
ATOM 1556 C CA . GLY A 1 204 ? -17.951 3.953 26.364 1.00 95.06 204 GLY A CA 1
ATOM 1557 C C . GLY A 1 204 ? -16.789 4.511 25.558 1.00 95.06 204 GLY A C 1
ATOM 1558 O O . GLY A 1 204 ? -16.888 4.748 24.348 1.00 95.06 204 GLY A O 1
ATOM 1559 N N . GLY A 1 205 ? -15.699 4.762 26.273 1.00 97.25 205 GLY A N 1
ATOM 1560 C CA . GLY A 1 205 ? -14.474 5.340 25.746 1.00 97.25 205 GLY A CA 1
ATOM 1561 C C . GLY A 1 205 ? -13.273 4.434 25.962 1.00 97.25 205 GLY A C 1
ATOM 1562 O O . GLY A 1 205 ? -13.332 3.426 26.670 1.00 97.25 205 GLY A O 1
ATOM 1563 N N . GLY A 1 206 ? -12.187 4.799 25.301 1.00 97.31 206 GLY A N 1
ATOM 1564 C CA . GLY A 1 206 ? -10.897 4.164 25.451 1.00 97.31 206 GLY A CA 1
ATOM 1565 C C . GLY A 1 206 ? -9.819 4.897 24.671 1.00 97.31 206 GLY A C 1
ATOM 1566 O O . GLY A 1 206 ? -10.011 6.006 24.156 1.00 97.31 206 GLY A O 1
ATOM 1567 N N . LYS A 1 207 ? -8.672 4.243 24.561 1.00 98.00 207 LYS A N 1
ATOM 1568 C CA . LYS A 1 207 ? -7.522 4.688 23.781 1.00 98.00 207 LYS A CA 1
ATOM 1569 C C . LYS A 1 207 ? -7.054 3.573 22.869 1.00 98.00 207 LYS A C 1
ATOM 1571 O O . LYS A 1 207 ? -7.299 2.402 23.145 1.00 98.00 207 LYS A O 1
ATOM 1576 N N . TRP A 1 208 ? -6.365 3.942 21.806 1.00 97.31 208 TRP A N 1
ATOM 1577 C CA . TRP A 1 208 ? -5.693 3.003 20.931 1.00 97.31 208 TRP A CA 1
ATOM 1578 C C . TRP A 1 208 ? -4.260 3.449 20.672 1.00 97.31 208 TRP A C 1
ATOM 1580 O O . TRP A 1 208 ? -3.963 4.645 20.685 1.00 97.31 208 TRP A O 1
ATOM 1590 N N . ASP A 1 209 ? -3.395 2.476 20.419 1.00 94.25 209 ASP A N 1
ATOM 1591 C CA . ASP A 1 209 ? -2.014 2.693 20.015 1.00 94.25 209 ASP A CA 1
ATOM 1592 C C . ASP A 1 209 ? -1.605 1.678 18.943 1.00 94.25 209 ASP A C 1
ATOM 1594 O O . ASP A 1 209 ? -2.075 0.539 18.921 1.00 94.25 209 ASP A O 1
ATOM 1598 N N . ASN A 1 210 ? -0.752 2.099 18.013 1.00 89.06 210 ASN A N 1
ATOM 1599 C CA . ASN A 1 210 ? -0.194 1.214 16.997 1.00 89.06 210 ASN A CA 1
ATOM 1600 C C . ASN A 1 210 ? 1.221 0.824 17.422 1.00 89.06 210 ASN A C 1
ATOM 1602 O O . ASN A 1 210 ? 2.151 1.620 17.307 1.00 89.06 210 ASN A O 1
ATOM 1606 N N . THR A 1 211 ? 1.385 -0.421 17.863 1.00 86.31 211 THR A N 1
ATOM 1607 C CA . THR A 1 211 ? 2.672 -0.932 18.352 1.00 86.31 211 THR A CA 1
ATOM 1608 C C . THR A 1 211 ? 3.619 -1.344 17.219 1.00 86.31 211 THR A C 1
ATOM 1610 O O . THR A 1 211 ? 4.767 -1.703 17.463 1.00 86.31 211 THR A O 1
ATOM 1613 N N . GLY A 1 212 ? 3.149 -1.312 15.968 1.00 77.25 212 GLY A N 1
ATOM 1614 C CA . GLY A 1 212 ? 3.817 -1.848 14.782 1.00 77.25 212 GLY A CA 1
ATOM 1615 C C . GLY A 1 212 ? 3.458 -3.310 14.502 1.00 77.25 212 GLY A C 1
ATOM 1616 O O . GLY A 1 212 ? 3.343 -3.692 13.334 1.00 77.25 212 GLY A O 1
ATOM 1617 N N . ASP A 1 213 ? 3.213 -4.095 15.553 1.00 79.81 213 ASP A N 1
ATOM 1618 C CA . ASP A 1 213 ? 2.862 -5.518 15.463 1.00 79.81 213 ASP A CA 1
ATOM 1619 C C . ASP A 1 213 ? 1.345 -5.749 15.537 1.00 79.81 213 ASP A C 1
ATOM 1621 O O . ASP A 1 213 ? 0.809 -6.634 14.866 1.00 79.81 213 ASP A O 1
ATOM 1625 N N . PHE A 1 214 ? 0.643 -4.925 16.314 1.00 89.75 214 PHE A N 1
ATOM 1626 C CA . PHE A 1 214 ? -0.810 -4.930 16.452 1.00 89.75 214 PHE A CA 1
ATOM 1627 C C . PHE A 1 214 ? -1.334 -3.518 16.746 1.00 89.75 214 PHE A C 1
ATOM 1629 O O . PHE A 1 214 ? -0.601 -2.618 17.162 1.00 89.75 214 PHE A O 1
ATOM 1636 N N . LEU A 1 215 ? -2.631 -3.324 16.532 1.00 92.75 215 LEU A N 1
ATOM 1637 C CA . LEU A 1 215 ? -3.361 -2.188 17.078 1.00 92.75 215 LEU A CA 1
ATOM 1638 C C . LEU A 1 215 ? -3.831 -2.568 18.483 1.00 92.75 215 LEU A C 1
ATOM 1640 O O . LEU A 1 215 ? -4.709 -3.419 18.629 1.00 92.75 215 LEU A O 1
ATOM 1644 N N . GLU A 1 216 ? -3.241 -1.961 19.502 1.00 96.19 216 GLU A N 1
ATOM 1645 C CA . GLU A 1 216 ? -3.675 -2.123 20.884 1.00 96.19 216 GLU A CA 1
ATOM 1646 C C . GLU A 1 216 ? -4.822 -1.164 21.181 1.00 96.19 216 GLU A C 1
ATOM 1648 O O . GLU A 1 216 ? -4.775 0.008 20.814 1.00 96.19 216 GLU A O 1
ATOM 1653 N N . ILE A 1 217 ? -5.862 -1.654 21.848 1.00 97.00 217 ILE A N 1
ATOM 1654 C CA . ILE A 1 217 ? -7.026 -0.861 22.232 1.00 97.00 217 ILE A CA 1
ATOM 1655 C C . ILE A 1 217 ? -7.288 -1.111 23.709 1.00 97.00 217 ILE A C 1
ATOM 1657 O O . ILE A 1 217 ? -7.489 -2.247 24.125 1.00 97.00 217 ILE A O 1
ATOM 1661 N N . SER A 1 218 ? -7.291 -0.050 24.505 1.00 97.44 218 SER A N 1
ATOM 1662 C CA . SER A 1 218 ? -7.610 -0.087 25.929 1.00 97.44 218 SER A CA 1
ATOM 1663 C C . SER A 1 218 ? -8.942 0.608 26.164 1.00 97.44 218 SER A C 1
ATOM 1665 O O . SER A 1 218 ? -9.061 1.811 25.940 1.00 97.44 218 SER A O 1
ATOM 1667 N N . TRP A 1 219 ? -9.938 -0.141 26.619 1.00 97.00 219 TRP A N 1
ATOM 1668 C CA . TRP A 1 219 ? -11.260 0.362 26.969 1.00 97.00 219 TRP A CA 1
ATOM 1669 C C . TRP A 1 219 ? -11.337 0.717 28.449 1.00 97.00 219 TRP A C 1
ATOM 1671 O O . TRP A 1 219 ? -10.911 -0.064 29.304 1.00 97.00 219 TRP A O 1
ATOM 1681 N N . ASP A 1 220 ? -11.926 1.871 28.747 1.00 97.00 220 ASP A N 1
ATOM 1682 C CA . ASP A 1 220 ? -12.143 2.321 30.118 1.00 97.00 220 ASP A CA 1
ATOM 1683 C C . ASP A 1 220 ? -13.184 1.440 30.830 1.00 97.00 220 ASP A C 1
ATOM 1685 O O . ASP A 1 220 ? -14.039 0.804 30.205 1.00 97.00 220 ASP A O 1
ATOM 1689 N N . SER A 1 221 ? -13.142 1.421 32.164 1.00 95.00 221 SER A N 1
ATOM 1690 C CA . SER A 1 221 ? -14.244 0.858 32.950 1.00 95.00 221 SER A CA 1
ATOM 1691 C C . SER A 1 221 ? -15.532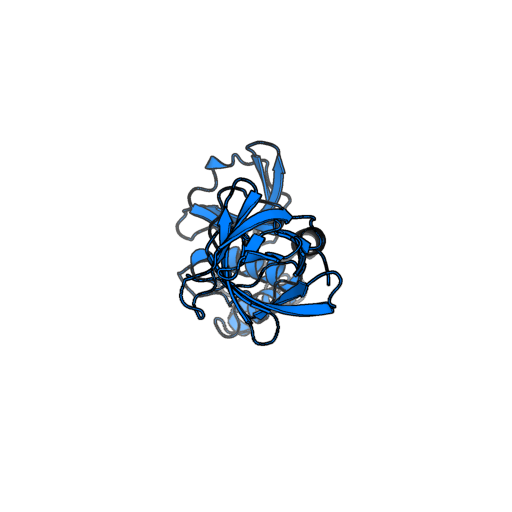 1.638 32.699 1.00 95.00 221 SER A C 1
ATOM 1693 O O . SER A 1 221 ? -15.498 2.866 32.593 1.00 95.00 221 SER A O 1
ATOM 1695 N N . TRP A 1 222 ? -16.671 0.957 32.697 1.00 93.25 222 TRP A N 1
ATOM 1696 C CA . TRP A 1 222 ? -17.969 1.583 32.455 1.00 93.25 222 TRP A CA 1
ATOM 1697 C C . TRP A 1 222 ? -19.048 0.988 33.358 1.00 93.25 222 TRP A C 1
ATOM 1699 O O . TRP A 1 222 ? -18.855 -0.056 33.977 1.00 93.25 222 TRP A O 1
ATOM 1709 N N . THR A 1 223 ? -20.180 1.677 33.460 1.00 90.00 223 THR A N 1
ATOM 1710 C CA . THR A 1 223 ? -21.326 1.236 34.259 1.00 90.00 223 THR A CA 1
ATOM 1711 C C . THR A 1 223 ? -22.512 1.045 33.332 1.00 90.00 223 THR A C 1
ATOM 1713 O O . THR A 1 223 ? -22.813 1.939 32.539 1.00 90.00 223 THR A O 1
ATOM 1716 N N . ASP A 1 224 ? -23.176 -0.105 33.415 1.00 88.06 224 ASP A N 1
ATOM 1717 C CA . ASP A 1 224 ? -24.346 -0.369 32.589 1.00 88.06 224 ASP A CA 1
ATOM 1718 C C . ASP A 1 224 ? -25.609 0.327 33.108 1.00 88.06 224 ASP A C 1
ATOM 1720 O O . ASP A 1 224 ? -25.638 0.981 34.151 1.00 88.06 224 ASP A O 1
ATOM 1724 N N . VAL A 1 225 ? -26.685 0.179 32.345 1.00 84.12 225 VAL A N 1
ATOM 1725 C CA . VAL A 1 225 ? -27.986 0.813 32.601 1.00 84.12 225 VAL A CA 1
ATOM 1726 C C . VAL A 1 225 ? -28.652 0.320 33.892 1.00 84.12 225 VAL A C 1
ATOM 1728 O O . VAL A 1 225 ? -29.589 0.951 34.376 1.00 84.12 225 VAL A O 1
ATOM 1731 N N . ARG A 1 226 ? -28.181 -0.802 34.450 1.00 88.19 226 ARG A N 1
ATOM 1732 C CA . ARG A 1 226 ? -28.625 -1.378 35.726 1.00 88.19 226 ARG A CA 1
ATOM 1733 C C . ARG A 1 226 ? -27.752 -0.915 36.895 1.00 88.19 226 ARG A C 1
ATOM 1735 O O . ARG A 1 226 ? -28.094 -1.189 38.040 1.00 88.19 226 ARG A O 1
ATOM 1742 N N . GLY A 1 227 ? -26.666 -0.190 36.623 1.00 90.69 227 GLY A N 1
ATOM 1743 C CA . GLY A 1 227 ? -25.699 0.248 37.625 1.00 90.69 227 GLY A CA 1
ATOM 1744 C C . GLY A 1 227 ? -24.547 -0.736 37.847 1.00 90.69 227 GLY A C 1
ATOM 1745 O O . GLY A 1 227 ? -23.717 -0.487 38.726 1.00 90.69 227 GLY A O 1
ATOM 1746 N N . ASP A 1 228 ? -24.460 -1.820 37.067 1.00 91.75 228 ASP A N 1
ATOM 1747 C CA . ASP A 1 228 ? -23.385 -2.801 37.209 1.00 91.75 228 ASP A CA 1
ATOM 1748 C C . ASP A 1 228 ? -22.080 -2.225 36.655 1.00 91.75 228 ASP A C 1
ATOM 1750 O O . ASP A 1 228 ? -22.029 -1.728 35.527 1.00 91.75 228 ASP A O 1
ATOM 1754 N N . LYS A 1 229 ? -21.006 -2.292 37.449 1.00 93.31 229 LYS A N 1
ATOM 1755 C CA . LYS A 1 229 ? -19.674 -1.839 37.035 1.00 93.31 229 LYS A CA 1
ATOM 1756 C C . LYS A 1 229 ? -18.955 -2.935 36.260 1.00 93.31 229 LYS A C 1
ATOM 1758 O O . LYS A 1 229 ? -18.742 -4.030 36.776 1.00 93.31 229 LYS A O 1
ATOM 1763 N N . HIS A 1 230 ? -18.490 -2.589 35.069 1.00 90.25 230 HIS A N 1
ATOM 1764 C CA . HIS A 1 230 ? -17.683 -3.435 34.204 1.00 90.25 230 HIS A CA 1
ATOM 1765 C C . HIS A 1 230 ? -16.238 -2.924 34.206 1.00 90.25 230 HIS A C 1
ATOM 1767 O O . HIS A 1 230 ? -16.012 -1.725 33.995 1.00 90.25 230 HIS A O 1
ATOM 1773 N N . PRO A 1 231 ? -15.242 -3.788 34.472 1.00 93.69 231 PRO A N 1
ATOM 1774 C CA . PRO A 1 231 ? -13.847 -3.381 34.411 1.00 93.69 231 PRO A CA 1
ATOM 1775 C C . PRO A 1 231 ? -13.461 -2.997 32.979 1.00 93.69 231 PRO A C 1
ATOM 1777 O O . PRO A 1 231 ? -14.076 -3.447 32.011 1.00 93.69 231 PRO A O 1
ATOM 1780 N N . GLY A 1 232 ? -12.413 -2.181 32.859 1.00 94.00 232 GLY A N 1
ATOM 1781 C CA . GLY A 1 232 ? -11.790 -1.918 31.566 1.00 94.00 232 GLY A CA 1
ATOM 1782 C C . GLY A 1 232 ? -11.283 -3.209 30.920 1.00 94.00 232 GLY A C 1
ATOM 1783 O O . GLY A 1 232 ? -11.075 -4.224 31.590 1.00 94.00 232 GLY A O 1
ATOM 1784 N N . SER A 1 233 ? -11.090 -3.177 29.607 1.00 94.75 233 SER A N 1
ATOM 1785 C CA . SER A 1 233 ? -10.614 -4.334 28.845 1.00 94.75 233 SER A CA 1
ATOM 1786 C C . SER A 1 233 ? -9.579 -3.921 27.811 1.00 94.75 233 SER A C 1
ATOM 1788 O O . SER A 1 233 ? -9.434 -2.738 27.510 1.00 94.75 233 SER A O 1
ATOM 1790 N N . GLN A 1 234 ? -8.833 -4.893 27.297 1.00 96.19 234 GLN A N 1
ATOM 1791 C CA . GLN A 1 234 ? -7.821 -4.662 26.275 1.00 96.19 234 GLN A CA 1
ATOM 1792 C C . GLN A 1 234 ? -8.057 -5.573 25.081 1.00 96.19 234 GLN A C 1
ATOM 1794 O O . GLN A 1 234 ? -8.334 -6.761 25.242 1.00 96.19 234 GLN A O 1
ATOM 1799 N N . GLU A 1 235 ? -7.915 -5.026 23.884 1.00 95.25 235 GLU A N 1
ATOM 1800 C CA . GLU A 1 235 ? -7.975 -5.752 22.623 1.00 95.25 235 GLU A CA 1
ATOM 1801 C C . GLU A 1 235 ? -6.685 -5.539 21.835 1.00 95.25 235 GLU A C 1
ATOM 1803 O O . GLU A 1 235 ? -6.056 -4.485 21.917 1.00 95.25 235 GLU A O 1
ATOM 1808 N N . GLN A 1 236 ? -6.317 -6.532 21.033 1.00 95.19 236 GLN A N 1
ATOM 1809 C CA . GLN A 1 236 ? -5.229 -6.431 20.066 1.00 95.19 236 GLN A CA 1
ATOM 1810 C C . GLN A 1 236 ? -5.748 -6.845 18.699 1.00 95.19 236 GLN A C 1
ATOM 1812 O O . GLN A 1 236 ? -6.249 -7.958 18.548 1.00 95.19 236 GLN A O 1
ATOM 1817 N N . TRP A 1 237 ? -5.673 -5.959 17.709 1.00 93.81 237 TRP A N 1
ATOM 1818 C CA . TRP A 1 237 ? -6.045 -6.285 16.334 1.00 93.81 237 TRP A CA 1
ATOM 1819 C C . TRP A 1 237 ? -4.803 -6.498 15.483 1.00 93.81 237 TRP A C 1
ATOM 1821 O O . TRP A 1 237 ? -3.843 -5.731 15.558 1.00 93.81 237 TRP A O 1
ATOM 1831 N N . ASP A 1 238 ? -4.849 -7.520 14.639 1.00 89.50 238 ASP A N 1
ATOM 1832 C CA . ASP A 1 238 ? -3.719 -7.903 13.806 1.00 89.50 238 ASP A CA 1
ATOM 1833 C C . ASP A 1 238 ? -3.400 -6.824 12.772 1.00 89.50 238 ASP A C 1
ATOM 1835 O O . ASP A 1 238 ? -4.281 -6.360 12.041 1.00 89.50 238 ASP A O 1
ATOM 1839 N N . LEU A 1 239 ? -2.128 -6.453 12.663 1.00 85.94 239 LEU A N 1
ATOM 1840 C CA . LEU A 1 239 ? -1.666 -5.617 11.566 1.00 85.94 239 LEU A CA 1
ATOM 1841 C C . LEU A 1 239 ? -1.177 -6.477 10.390 1.00 85.94 239 LEU A C 1
ATOM 1843 O O . LEU A 1 239 ? -0.703 -7.599 10.586 1.00 85.94 239 LEU A O 1
ATOM 1847 N N . PRO A 1 240 ? -1.288 -5.964 9.154 1.00 86.00 240 PRO A N 1
ATOM 1848 C CA . PRO A 1 240 ? -1.888 -4.680 8.789 1.00 86.00 240 PRO A CA 1
ATOM 1849 C C . PRO A 1 240 ? -3.418 -4.740 8.751 1.00 86.00 240 PRO A C 1
ATOM 1851 O O . PRO A 1 240 ? -4.016 -5.786 8.485 1.00 86.00 240 PRO A O 1
ATOM 1854 N N . LEU A 1 241 ? -4.045 -3.583 8.982 1.00 87.44 241 LEU A N 1
ATOM 1855 C CA . LEU A 1 241 ? -5.499 -3.482 9.022 1.00 87.44 241 LEU A CA 1
ATOM 1856 C C . LEU A 1 241 ? -6.139 -3.775 7.657 1.00 87.44 241 LEU A C 1
ATOM 1858 O O . LEU A 1 241 ? -5.630 -3.369 6.610 1.00 87.44 241 LEU A O 1
ATOM 1862 N N . LYS A 1 242 ? -7.307 -4.424 7.683 1.00 84.56 242 LYS A N 1
ATOM 1863 C CA . LYS A 1 242 ? -8.103 -4.823 6.510 1.00 84.56 242 LYS A CA 1
ATOM 1864 C C . LYS A 1 242 ? -9.474 -4.150 6.524 1.00 84.56 242 LYS A C 1
ATOM 1866 O O . LYS A 1 242 ? -10.067 -3.948 7.577 1.00 84.56 242 LYS A O 1
ATOM 1871 N N . PHE A 1 243 ? -10.021 -3.848 5.343 1.00 81.81 243 PHE A N 1
ATOM 1872 C CA . PHE A 1 243 ? -11.372 -3.272 5.228 1.00 81.81 243 PHE A CA 1
ATOM 1873 C C . PHE A 1 243 ? -12.460 -4.224 5.732 1.00 81.81 243 PHE A C 1
ATOM 1875 O O . PHE A 1 243 ? -13.476 -3.780 6.259 1.00 81.81 243 PHE A O 1
ATOM 1882 N N . SER A 1 244 ? -12.253 -5.525 5.554 1.00 82.44 244 SER A N 1
ATOM 1883 C CA . SER A 1 244 ? -13.185 -6.579 5.937 1.00 82.44 244 SER A CA 1
ATOM 1884 C C . SER A 1 244 ? -12.420 -7.789 6.439 1.00 82.44 244 SER A C 1
ATOM 1886 O O . SER A 1 244 ? -11.325 -8.072 5.946 1.00 82.44 244 SER A O 1
ATOM 1888 N N . GLY A 1 245 ? -13.015 -8.526 7.376 1.00 84.50 245 GLY A N 1
ATOM 1889 C CA . GLY A 1 245 ? -12.371 -9.702 7.961 1.00 84.50 245 GLY A CA 1
ATOM 1890 C C . GLY A 1 245 ? -11.102 -9.345 8.733 1.00 84.50 245 GLY A C 1
ATOM 1891 O O . GLY A 1 245 ? -10.173 -10.151 8.789 1.00 84.50 245 GLY A O 1
ATOM 1892 N N . GLN A 1 246 ? -11.043 -8.129 9.286 1.00 91.50 246 GLN A N 1
ATOM 1893 C CA . GLN A 1 246 ? -10.018 -7.763 10.254 1.00 91.50 246 GLN A CA 1
ATOM 1894 C C . GLN A 1 246 ? -10.130 -8.708 11.444 1.00 91.50 246 GLN A C 1
ATOM 1896 O O . GLN A 1 246 ? -11.245 -8.974 11.881 1.00 91.50 246 GLN A O 1
ATOM 1901 N N . GLN A 1 247 ? -9.006 -9.205 11.947 1.00 91.56 247 GLN A N 1
ATOM 1902 C CA . GLN A 1 247 ? -8.969 -10.111 13.091 1.00 91.56 247 GLN A CA 1
ATOM 1903 C C . GLN A 1 247 ? -8.317 -9.437 14.297 1.00 91.56 247 GLN A C 1
ATOM 1905 O O . GLN A 1 247 ? -7.567 -8.467 14.163 1.00 91.56 247 GLN A O 1
ATOM 1910 N N . GLY A 1 248 ? -8.656 -9.929 15.479 1.00 92.00 248 GLY A N 1
ATOM 1911 C CA . GLY A 1 248 ? -8.052 -9.507 16.727 1.00 92.00 248 GLY A CA 1
ATOM 1912 C C . GLY A 1 248 ? -8.416 -10.438 17.871 1.00 92.00 248 GLY A C 1
ATOM 1913 O O . GLY A 1 248 ? -9.181 -11.391 17.703 1.00 92.00 248 GLY A O 1
ATOM 1914 N N . THR A 1 249 ? -7.875 -10.145 19.045 1.00 93.31 249 THR A N 1
ATOM 1915 C CA . THR A 1 249 ? -8.098 -10.905 20.271 1.00 93.31 249 THR A CA 1
ATOM 1916 C C . THR A 1 249 ? -8.442 -9.973 21.423 1.00 93.31 249 THR A C 1
ATOM 1918 O O . THR A 1 249 ? -7.775 -8.963 21.638 1.00 93.31 249 THR A O 1
ATOM 1921 N N . LEU A 1 250 ? -9.461 -10.339 22.199 1.00 91.44 250 LEU A N 1
ATOM 1922 C CA . LEU A 1 250 ? -9.748 -9.727 23.495 1.00 91.44 250 LEU A CA 1
ATOM 1923 C C . LEU A 1 250 ? -8.823 -10.336 24.559 1.00 91.44 250 LEU A C 1
ATOM 1925 O O . LEU A 1 250 ? -8.926 -11.526 24.887 1.00 91.44 250 LEU A O 1
ATOM 1929 N N . ILE A 1 251 ? -7.922 -9.524 25.101 1.00 91.56 251 ILE A N 1
ATOM 1930 C CA . ILE A 1 251 ? -6.886 -9.944 26.045 1.00 91.56 251 ILE A CA 1
ATOM 1931 C C . ILE A 1 251 ? -7.516 -10.372 27.375 1.00 91.56 251 ILE A C 1
ATOM 1933 O O . ILE A 1 251 ? -8.510 -9.816 27.838 1.00 91.56 251 ILE A O 1
ATOM 1937 N N . GLY A 1 252 ? -6.976 -11.442 27.963 1.00 84.38 252 GLY A N 1
ATOM 1938 C CA . GLY A 1 252 ? -7.491 -12.065 29.187 1.00 84.38 252 GLY A CA 1
ATOM 1939 C C . GLY A 1 252 ? -8.708 -12.978 28.985 1.00 84.38 252 GLY A C 1
ATOM 1940 O O . GLY A 1 252 ? -8.935 -13.859 29.808 1.00 84.38 252 GLY A O 1
ATOM 1941 N N . GLN A 1 253 ? -9.457 -12.829 27.885 1.00 80.69 253 GLN A N 1
ATOM 1942 C CA . GLN A 1 253 ? -10.611 -13.686 27.566 1.00 80.69 253 GLN A CA 1
ATOM 1943 C C . GLN A 1 253 ? -10.384 -14.611 26.363 1.00 80.69 253 GLN A C 1
ATOM 1945 O O . GLN A 1 253 ? -11.164 -15.541 26.163 1.00 80.69 253 GLN A O 1
ATOM 1950 N N . GLY A 1 254 ? -9.363 -14.349 25.540 1.00 76.12 254 GLY A N 1
ATOM 1951 C CA . GLY A 1 254 ? -9.025 -15.163 24.367 1.00 76.12 254 GLY A CA 1
ATOM 1952 C C . GLY A 1 254 ? -10.109 -15.182 23.284 1.00 76.12 254 GLY A C 1
ATOM 1953 O O . GLY A 1 254 ? -10.151 -16.100 22.469 1.00 76.12 254 GLY A O 1
ATOM 1954 N N . ARG A 1 255 ? -11.029 -14.209 23.286 1.00 83.31 255 ARG A N 1
ATOM 1955 C CA . ARG A 1 255 ? -12.125 -14.156 22.311 1.00 83.31 255 ARG A CA 1
ATOM 1956 C C . ARG A 1 255 ? -11.641 -13.563 20.998 1.00 83.31 255 ARG A C 1
ATOM 1958 O O . ARG A 1 255 ? -10.995 -12.518 21.004 1.00 83.31 255 ARG A O 1
ATOM 1965 N N . ILE A 1 256 ? -12.026 -14.203 19.896 1.00 84.38 256 ILE A N 1
ATOM 1966 C CA . ILE A 1 256 ? -11.767 -13.704 18.546 1.00 84.38 256 ILE A CA 1
ATOM 1967 C C . ILE A 1 256 ? -12.647 -12.482 18.289 1.00 84.38 256 ILE A C 1
ATOM 1969 O O . ILE A 1 256 ? -13.860 -12.498 18.530 1.00 84.38 256 ILE A O 1
ATOM 1973 N N . ILE A 1 257 ? -12.010 -11.445 17.768 1.00 87.56 257 ILE A N 1
ATOM 1974 C CA . ILE A 1 257 ? -12.635 -10.228 17.282 1.00 87.56 257 ILE A CA 1
ATOM 1975 C C . ILE A 1 257 ? -12.613 -10.291 15.764 1.00 87.56 257 ILE A C 1
ATOM 1977 O O . ILE A 1 257 ? -11.585 -10.619 15.168 1.00 87.56 257 ILE A O 1
ATOM 1981 N N . THR A 1 258 ? -13.737 -9.961 15.135 1.00 90.19 258 THR A N 1
ATOM 1982 C CA . THR A 1 258 ? -13.748 -9.659 13.705 1.00 90.19 258 THR A CA 1
ATOM 1983 C C . THR A 1 258 ? -14.260 -8.252 13.472 1.00 90.19 258 THR A C 1
ATOM 1985 O O . THR A 1 258 ? -15.216 -7.828 14.112 1.00 90.19 258 THR A O 1
ATOM 1988 N N . ALA A 1 259 ? -13.628 -7.504 12.575 1.00 87.75 259 ALA A N 1
ATOM 1989 C CA . ALA A 1 259 ? -14.028 -6.134 12.293 1.00 87.75 259 ALA A CA 1
ATOM 1990 C C . ALA A 1 259 ? -14.101 -5.851 10.791 1.00 87.75 259 ALA A C 1
ATOM 1992 O O . ALA A 1 259 ? -13.433 -6.475 9.960 1.00 87.75 259 ALA A O 1
ATOM 1993 N N . SER A 1 260 ? -14.965 -4.908 10.436 1.00 88.62 260 SER A N 1
ATOM 1994 C CA . SER A 1 260 ? -15.071 -4.355 9.090 1.00 88.62 260 SER A CA 1
ATOM 1995 C C . SER A 1 260 ? -15.200 -2.843 9.178 1.00 88.62 260 SER A C 1
ATOM 1997 O O . SER A 1 260 ? -16.019 -2.326 9.939 1.00 88.62 260 SER A O 1
ATOM 1999 N N . LYS A 1 261 ? -14.391 -2.127 8.403 1.00 88.62 261 LYS A N 1
ATOM 2000 C CA . LYS A 1 261 ? -14.407 -0.668 8.379 1.00 88.62 261 LYS A CA 1
ATOM 2001 C C . LYS A 1 261 ? -15.641 -0.186 7.620 1.00 88.62 261 LYS A C 1
ATOM 2003 O O . LYS A 1 261 ? -15.892 -0.632 6.499 1.00 88.62 261 LYS A O 1
ATOM 2008 N N . LEU A 1 262 ? -16.408 0.716 8.225 1.00 86.62 262 LEU A N 1
ATOM 2009 C CA . LEU A 1 262 ? -17.517 1.381 7.549 1.00 86.62 262 LEU A CA 1
ATOM 2010 C C . LEU A 1 262 ? -16.948 2.421 6.577 1.00 86.62 262 LEU A C 1
ATOM 2012 O O . LEU A 1 262 ? -15.963 3.093 6.890 1.00 86.62 262 LEU A O 1
ATOM 2016 N N . ARG A 1 263 ? -17.523 2.475 5.374 1.00 74.31 263 ARG A N 1
ATOM 2017 C CA . ARG A 1 263 ? -17.117 3.414 4.321 1.00 74.31 263 ARG A CA 1
ATOM 2018 C C . ARG A 1 263 ? -17.647 4.812 4.585 1.00 74.31 263 ARG A C 1
ATOM 2020 O O . ARG A 1 263 ? -18.785 4.903 5.092 1.00 74.31 263 ARG A O 1
#